Protein AF-A0A2M6ZVL5-F1 (afdb_monomer)

Foldseek 3Di:
DAFEFEDQDPALVRVVVSVDLLPDQEEAEDCPDPRSVVRPNYHYAYACVNLLVLLVCCCPPVVQPLSVQLNVLLVVLQVVLVVCVVVVHFADDPVVLVVSVVSLVVSLVVSVVVPPDDPDPPPDDPPDDDDDDDDDDDPPPDDPDDDDDDDDSVVVSSVCCVVPVCNQCVCRGGVLDDNHPVLLVVLCVVLVVLCPDDVRQPDSVSVRVVRVVSRVVSQVVVDDPDPPPPPPDDDDNDNHRYHYRND

Solvent-accessible surface area (backbone atoms only — not comparable to full-atom values): 14938 Å² total; per-residue (Å²): 110,40,49,43,40,58,31,80,50,79,54,55,69,37,45,53,73,61,60,48,62,80,74,33,68,51,64,47,72,38,82,76,57,69,64,62,78,73,47,80,61,32,46,64,29,36,25,41,63,56,52,47,53,52,24,50,46,23,27,78,74,69,65,36,63,52,29,48,56,51,42,51,50,57,52,48,53,49,53,52,48,51,54,38,45,77,70,69,45,69,54,60,57,68,73,57,52,51,52,51,52,54,54,51,51,50,47,52,55,59,45,49,68,78,58,68,80,78,82,70,78,78,79,73,86,83,82,75,90,79,89,82,92,84,89,83,89,79,90,74,75,76,74,78,80,78,72,83,79,83,77,58,70,55,56,56,49,51,54,47,55,65,74,40,42,65,28,60,51,39,36,56,62,38,58,88,42,62,58,50,51,60,70,58,59,59,61,49,44,62,57,56,50,48,62,70,41,93,79,44,71,86,43,71,66,58,38,43,52,50,24,51,54,49,17,52,53,50,24,59,74,74,56,73,81,70,88,84,77,68,95,79,65,84,89,74,94,65,74,68,44,77,43,83,41,58,103

Sequence (247 aa):
FTHYSSHLKRGREGMDDASILPNYEGVAVHDHWEPYNSYENCSHAFCNAHHLRELTRAYEQDGACWAREMKELLMEIKGEVDQAKDSGKQAMESDRVESYHQRYQNILTEALKTYPPVCRPLSACNAQAGNGTGRSEGEIRDKPKRGKKKQRKDKNLLDRLIKYEIETLRFMEDFKVPLDNSLAERDIRMVKVKQKISGCFRSEEGAKYFCRIRGFISTIKTGLPELTAKFCEREQLHMLRIFLVAT

Mean predicted aligned error: 11.24 Å

Secondary structure (DSSP, 8-state):
-EEEEEESS-SHHHHHHTTSGGG--SEEEE---GGGGG-TTSEEEE-HHHHHHHHHHHHHHH--HHHHHHHHHHHHHHHHHHHHHHTT-SS--HHHHHHHHHHHHHHHHHHHHTS--------------------------PPPPPPPPPPPHHHHHHHHHHHTHHHHHHHHH-TTS-S--HHHHHHHHHHHHHHHSTT--SSHHHHHHHHHHHHHHHHHHT--S-TTS-SS--------EEEEEE-

pLDDT: mean 78.96, std 21.18, range [25.12, 98.56]

Radius of gyration: 24.45 Å; Cα contacts (8 Å, |Δi|>4): 232; chains: 1; bounding box: 53×70×62 Å

Structure (mmCIF, N/CA/C/O backbone):
data_AF-A0A2M6ZVL5-F1
#
_entry.id   AF-A0A2M6ZVL5-F1
#
loop_
_atom_site.group_PDB
_atom_site.id
_atom_site.type_symbol
_atom_site.label_atom_id
_atom_site.label_alt_id
_atom_site.label_comp_id
_atom_site.label_asym_id
_atom_site.label_entity_id
_atom_site.label_seq_id
_atom_site.pdbx_PDB_ins_code
_atom_site.Cartn_x
_atom_site.Cartn_y
_atom_site.Cartn_z
_atom_site.occupancy
_atom_site.B_iso_or_equiv
_atom_site.auth_seq_id
_atom_site.auth_comp_id
_atom_site.auth_asym_id
_atom_site.auth_atom_id
_atom_site.pdbx_PDB_model_num
ATOM 1 N N . PHE A 1 1 ? -11.386 -15.137 -3.574 1.00 73.50 1 PHE A N 1
ATOM 2 C CA . PHE A 1 1 ? -10.995 -15.693 -4.890 1.00 73.50 1 PHE A CA 1
ATOM 3 C C . PHE A 1 1 ? -9.712 -15.016 -5.366 1.00 73.50 1 PHE A C 1
ATOM 5 O O . PHE A 1 1 ? -9.541 -13.833 -5.094 1.00 73.50 1 PHE A O 1
ATOM 12 N N . THR A 1 2 ? -8.819 -15.741 -6.045 1.00 82.00 2 THR A N 1
ATOM 13 C CA . THR A 1 2 ? -7.546 -15.216 -6.574 1.00 82.00 2 THR A CA 1
ATOM 14 C C . THR A 1 2 ? -7.541 -15.250 -8.101 1.00 82.00 2 THR A C 1
ATOM 16 O O . THR A 1 2 ? -7.719 -16.318 -8.691 1.00 82.00 2 THR A O 1
ATOM 19 N N . HIS A 1 3 ? -7.258 -14.111 -8.740 1.00 84.94 3 HIS A N 1
ATOM 20 C CA . HIS A 1 3 ? -7.189 -13.986 -10.195 1.00 84.94 3 HIS A CA 1
ATOM 21 C C . HIS A 1 3 ? -5.750 -13.750 -10.678 1.00 84.94 3 HIS A C 1
ATOM 23 O O . HIS A 1 3 ? -5.052 -12.851 -10.210 1.00 84.94 3 HIS A O 1
ATOM 29 N N . TYR A 1 4 ? -5.313 -14.534 -11.663 1.00 84.31 4 TYR A N 1
ATOM 30 C CA . TYR A 1 4 ? -4.075 -14.285 -12.402 1.00 84.31 4 TYR A CA 1
ATOM 31 C C . TYR A 1 4 ? -4.413 -14.120 -13.877 1.00 84.31 4 TYR A C 1
ATOM 33 O O . TYR A 1 4 ? -5.153 -14.933 -14.431 1.00 84.31 4 TYR A O 1
ATOM 41 N N . SER A 1 5 ? -3.795 -13.133 -14.515 1.00 84.06 5 SER A N 1
ATOM 42 C CA . SER A 1 5 ? -3.928 -12.863 -15.945 1.00 84.06 5 SER A CA 1
ATOM 43 C C . SER A 1 5 ? -2.547 -12.691 -16.568 1.00 84.06 5 SER A C 1
ATOM 45 O O . SER A 1 5 ? -1.694 -12.000 -16.006 1.00 84.06 5 SER A O 1
ATOM 47 N N . SER A 1 6 ? -2.323 -13.286 -17.737 1.00 83.75 6 SER A N 1
ATOM 48 C CA . SER A 1 6 ? -1.123 -13.050 -18.543 1.00 83.75 6 SER A CA 1
ATOM 49 C C . SER A 1 6 ? -1.428 -12.115 -19.704 1.00 83.75 6 SER A C 1
ATOM 51 O O . SER A 1 6 ? -2.437 -12.311 -20.376 1.00 83.75 6 SER A O 1
ATOM 53 N N . HIS A 1 7 ? -0.544 -11.154 -19.959 1.00 82.94 7 HIS A N 1
ATOM 54 C CA . HIS A 1 7 ? -0.680 -10.197 -21.056 1.00 82.94 7 HIS A CA 1
ATOM 55 C C . HIS A 1 7 ? 0.702 -9.823 -21.615 1.00 82.94 7 HIS A C 1
ATOM 57 O O . HIS A 1 7 ? 1.677 -9.800 -20.865 1.00 82.94 7 HIS A O 1
ATOM 63 N N . LEU A 1 8 ? 0.804 -9.501 -22.909 1.00 78.19 8 LEU A N 1
ATOM 64 C CA . LEU A 1 8 ? 2.086 -9.153 -23.550 1.00 78.19 8 LEU A CA 1
ATOM 65 C C . LEU A 1 8 ? 2.653 -7.819 -23.050 1.00 78.19 8 LEU A C 1
ATOM 67 O O . LEU A 1 8 ? 3.862 -7.605 -23.013 1.00 78.19 8 LEU A O 1
ATOM 71 N N . LYS A 1 9 ? 1.773 -6.901 -22.649 1.00 75.94 9 LYS A N 1
ATOM 72 C CA . LYS A 1 9 ? 2.153 -5.597 -22.102 1.00 75.94 9 LYS A CA 1
ATOM 73 C C . LYS A 1 9 ? 1.807 -5.499 -20.629 1.00 75.94 9 LYS A C 1
ATOM 75 O O . LYS A 1 9 ? 0.704 -5.841 -20.204 1.00 75.94 9 LYS A O 1
ATOM 80 N N . ARG A 1 10 ? 2.738 -4.945 -19.854 1.00 76.06 10 ARG A N 1
ATOM 81 C CA . ARG A 1 10 ? 2.478 -4.518 -18.479 1.00 76.06 10 ARG A CA 1
ATOM 82 C C . ARG A 1 10 ? 1.836 -3.128 -18.505 1.00 76.06 10 ARG A C 1
ATOM 84 O O . ARG A 1 10 ? 2.354 -2.252 -19.185 1.00 76.06 10 ARG A O 1
ATOM 91 N N . GLY A 1 11 ? 0.786 -2.889 -17.728 1.00 81.31 11 GLY A N 1
ATOM 92 C CA . GLY A 1 11 ? 0.209 -1.547 -17.593 1.00 81.31 11 GLY A CA 1
ATOM 93 C C . GLY A 1 11 ? -1.302 -1.575 -17.509 1.00 81.31 11 GLY A C 1
ATOM 94 O O . GLY A 1 11 ? -1.885 -2.620 -17.229 1.00 81.31 11 GLY A O 1
ATOM 95 N N . ARG A 1 12 ? -1.900 -0.415 -17.787 1.00 84.06 12 ARG A N 1
ATOM 96 C CA . ARG A 1 12 ? -3.348 -0.236 -17.878 1.00 84.06 12 ARG A CA 1
ATOM 97 C C . ARG A 1 12 ? -3.981 -1.192 -18.889 1.00 84.06 12 ARG A C 1
ATOM 99 O O . ARG A 1 12 ? -4.834 -1.952 -18.482 1.00 84.06 12 ARG A O 1
ATOM 106 N N . GLU A 1 13 ? -3.448 -1.280 -20.109 1.00 85.88 13 GLU A N 1
ATOM 107 C CA . GLU A 1 13 ? -3.942 -2.192 -21.162 1.00 85.88 13 GLU A CA 1
ATOM 108 C C . GLU A 1 13 ? -4.121 -3.635 -20.662 1.00 85.88 13 GLU A C 1
ATOM 110 O O . GLU A 1 13 ? -5.201 -4.199 -20.750 1.00 85.88 13 GLU A O 1
ATOM 115 N N . GLY A 1 14 ? -3.099 -4.207 -20.018 1.00 83.69 14 GLY A N 1
ATOM 116 C CA . GLY A 1 14 ? -3.214 -5.569 -19.495 1.00 83.69 14 GLY A CA 1
ATOM 117 C C . GLY A 1 14 ? -4.157 -5.705 -18.291 1.00 83.69 14 GLY A C 1
ATOM 118 O O . GLY A 1 14 ? -4.723 -6.772 -18.072 1.00 83.69 14 GLY A O 1
ATOM 119 N N . MET A 1 15 ? -4.306 -4.656 -17.480 1.00 85.06 15 MET A N 1
ATOM 120 C CA . MET A 1 15 ? -5.235 -4.651 -16.344 1.00 85.06 15 MET A CA 1
ATOM 121 C C . MET A 1 15 ? -6.694 -4.453 -16.789 1.00 85.06 15 MET A C 1
ATOM 123 O O . MET A 1 15 ? -7.582 -5.070 -16.200 1.00 85.06 15 MET A O 1
ATOM 127 N N . ASP A 1 16 ? -6.921 -3.654 -17.832 1.00 87.75 16 ASP A N 1
ATOM 128 C CA . ASP A 1 16 ? -8.214 -3.472 -18.492 1.00 87.75 16 ASP A CA 1
ATOM 129 C C . ASP A 1 16 ? -8.658 -4.791 -19.137 1.00 87.75 16 ASP A C 1
ATOM 131 O O . ASP A 1 16 ? -9.770 -5.250 -18.888 1.00 87.75 16 ASP A O 1
ATOM 135 N N . ASP A 1 17 ? -7.755 -5.475 -19.848 1.00 84.94 17 ASP A N 1
ATOM 136 C CA . ASP A 1 17 ? -8.018 -6.790 -20.448 1.00 84.94 17 ASP A CA 1
ATOM 137 C C . ASP A 1 17 ? -8.346 -7.864 -19.404 1.00 84.94 17 ASP A C 1
ATOM 139 O O . ASP A 1 17 ? -9.186 -8.736 -19.638 1.00 84.94 17 ASP A O 1
ATOM 143 N N . ALA A 1 18 ? -7.740 -7.791 -18.213 1.00 84.31 18 ALA A N 1
ATOM 144 C CA . ALA A 1 18 ? -8.110 -8.666 -17.101 1.00 84.31 18 ALA A CA 1
ATOM 145 C C . ALA A 1 18 ? -9.565 -8.438 -16.639 1.00 84.31 18 ALA A C 1
ATOM 147 O O . ALA A 1 18 ? -10.143 -9.316 -16.004 1.00 84.31 18 ALA A O 1
ATOM 148 N N . SER A 1 19 ? -10.171 -7.290 -16.979 1.00 86.69 19 SER A N 1
ATOM 149 C CA . SER A 1 19 ? -11.581 -6.931 -16.750 1.00 86.69 19 SER A CA 1
ATOM 150 C C . SER A 1 19 ? -12.015 -6.901 -15.284 1.00 86.69 19 SER A C 1
ATOM 152 O O . SER A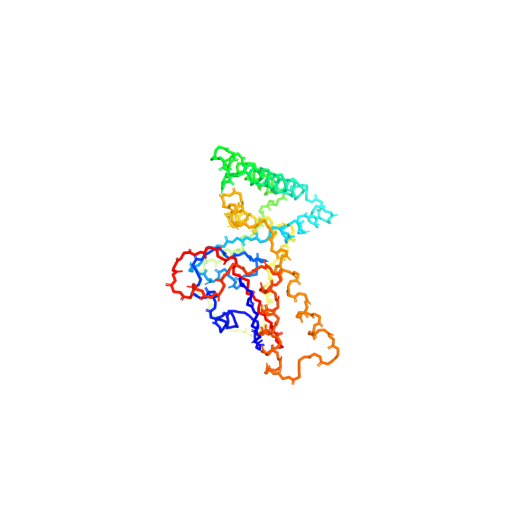 1 19 ? -13.208 -6.926 -14.976 1.00 86.69 19 SER A O 1
ATOM 154 N N . ILE A 1 20 ? -11.044 -6.831 -14.370 1.00 87.25 20 ILE A N 1
ATOM 155 C CA . ILE A 1 20 ? -11.299 -6.838 -12.935 1.00 87.25 20 ILE A CA 1
ATOM 156 C C . ILE A 1 20 ? -11.323 -5.407 -12.360 1.00 87.25 20 ILE A C 1
ATOM 158 O O . ILE A 1 20 ? -12.354 -4.991 -11.845 1.00 87.25 20 ILE A O 1
ATOM 162 N N . LEU A 1 21 ? -10.219 -4.645 -12.443 1.00 86.75 21 LEU A N 1
ATOM 163 C CA . LEU A 1 21 ? -10.155 -3.281 -11.875 1.00 86.75 21 LEU A CA 1
ATOM 164 C C . LEU A 1 21 ? -11.156 -2.288 -12.475 1.00 86.75 21 LEU A C 1
ATOM 166 O O . LEU A 1 21 ? -11.706 -1.517 -11.693 1.00 86.75 21 LEU A O 1
ATOM 170 N N . PRO A 1 22 ? -11.434 -2.290 -13.797 1.00 88.19 22 PRO A N 1
ATOM 171 C CA . PRO A 1 22 ? -12.387 -1.343 -14.378 1.00 88.19 22 PRO A CA 1
ATOM 172 C C . PRO A 1 22 ? -13.784 -1.391 -13.744 1.00 88.19 22 PRO A C 1
ATOM 174 O O . PRO A 1 22 ? -14.470 -0.374 -13.697 1.00 88.19 22 PRO A O 1
ATOM 177 N N . ASN A 1 23 ? -14.184 -2.562 -13.240 1.00 87.31 23 ASN A N 1
ATOM 178 C CA . ASN A 1 23 ? -15.520 -2.832 -12.705 1.00 87.31 23 ASN A CA 1
ATOM 179 C C . ASN A 1 23 ? -15.522 -3.056 -11.184 1.00 87.31 23 ASN A C 1
ATOM 181 O O . ASN A 1 23 ? -16.512 -3.534 -10.632 1.00 87.31 23 ASN A O 1
ATOM 185 N N . TYR A 1 24 ? -14.400 -2.810 -10.507 1.00 87.06 24 TYR A N 1
ATOM 186 C CA . TYR A 1 24 ? -14.292 -3.033 -9.072 1.00 87.06 24 TYR A CA 1
ATOM 187 C C . TYR A 1 24 ? -14.640 -1.766 -8.297 1.00 87.06 24 TYR A C 1
ATOM 189 O O . TYR A 1 24 ? -14.105 -0.706 -8.593 1.00 87.06 24 TYR A O 1
ATOM 197 N N . GLU A 1 25 ? -15.477 -1.907 -7.269 1.00 89.56 25 GLU A N 1
ATOM 198 C CA . GLU A 1 25 ? -15.966 -0.796 -6.433 1.00 89.56 25 GLU A CA 1
ATOM 199 C C . GLU A 1 25 ? -15.469 -0.877 -4.974 1.00 89.56 25 GLU A C 1
ATOM 201 O O . GLU A 1 25 ? -15.829 -0.065 -4.127 1.00 89.56 25 GLU A O 1
ATOM 206 N N . GLY A 1 26 ? -14.648 -1.883 -4.645 1.00 89.12 26 GLY A N 1
ATOM 207 C CA . GLY A 1 26 ? -14.121 -2.079 -3.291 1.00 89.12 26 GLY A CA 1
ATOM 208 C C . GLY A 1 26 ? -12.832 -1.300 -3.013 1.00 89.12 26 GLY A C 1
ATOM 209 O O . GLY A 1 26 ? -12.479 -0.354 -3.712 1.00 89.12 26 GLY A O 1
ATOM 210 N N . VAL A 1 27 ? -12.082 -1.736 -1.995 1.00 90.94 27 VAL A N 1
ATOM 211 C CA . VAL A 1 27 ? -10.741 -1.202 -1.705 1.00 90.94 27 VAL A CA 1
ATOM 212 C C . VAL A 1 27 ? -9.677 -2.060 -2.393 1.00 90.94 27 VAL A C 1
ATOM 214 O O . VAL A 1 27 ? -9.598 -3.272 -2.167 1.00 90.94 27 VAL A O 1
ATOM 217 N N . ALA A 1 28 ? -8.865 -1.449 -3.251 1.00 90.06 28 ALA A N 1
ATOM 218 C CA . ALA A 1 28 ? -7.730 -2.062 -3.924 1.00 90.06 28 ALA A CA 1
ATOM 219 C C . ALA A 1 28 ? -6.446 -1.828 -3.116 1.00 90.06 28 ALA A C 1
ATOM 221 O O . ALA A 1 28 ? -5.965 -0.702 -3.003 1.00 90.06 28 ALA A O 1
ATOM 222 N N . VAL A 1 29 ? -5.867 -2.907 -2.576 1.00 90.00 29 VAL A N 1
ATOM 223 C CA . VAL A 1 29 ? -4.591 -2.863 -1.842 1.00 90.00 29 VAL A CA 1
ATOM 224 C C . VAL A 1 29 ? -3.436 -3.167 -2.794 1.00 90.00 29 VAL A C 1
ATOM 226 O O . VAL A 1 29 ? -3.343 -4.283 -3.313 1.00 90.00 29 VAL A O 1
ATOM 229 N N . HIS A 1 30 ? -2.524 -2.219 -3.017 1.00 87.81 30 HIS A N 1
ATOM 230 C CA . HIS A 1 30 ? -1.435 -2.397 -3.988 1.00 87.81 30 HIS A CA 1
ATOM 231 C C . HIS A 1 30 ? -0.101 -1.759 -3.571 1.00 87.81 30 HIS A C 1
ATOM 233 O O . HIS A 1 30 ? 0.006 -1.032 -2.589 1.00 87.81 30 HIS A O 1
ATOM 239 N N . ASP A 1 31 ? 0.960 -2.074 -4.314 1.00 83.44 31 ASP A N 1
ATOM 240 C CA . ASP A 1 31 ? 2.357 -1.673 -4.081 1.00 83.44 31 ASP A CA 1
ATOM 241 C C . ASP A 1 31 ? 2.682 -0.244 -4.554 1.00 83.44 31 ASP A C 1
ATOM 243 O O . ASP A 1 31 ? 3.833 0.064 -4.864 1.00 83.44 31 ASP A O 1
ATOM 247 N N . HIS A 1 32 ? 1.670 0.627 -4.632 1.00 83.38 32 HIS A N 1
ATOM 248 C CA . HIS A 1 32 ? 1.800 2.007 -5.109 1.00 83.38 32 HIS A CA 1
ATOM 249 C C . HIS A 1 32 ? 2.425 2.118 -6.520 1.00 83.38 32 HIS A C 1
ATOM 251 O O . HIS A 1 32 ? 3.121 3.076 -6.861 1.00 83.38 32 HIS A O 1
ATOM 257 N N . TRP A 1 33 ? 2.185 1.128 -7.383 1.00 85.38 33 TRP A N 1
ATOM 258 C CA . TRP A 1 33 ? 2.524 1.253 -8.794 1.00 85.38 33 TRP A CA 1
ATOM 259 C C . TRP A 1 33 ? 1.525 2.178 -9.511 1.00 85.38 33 TRP A C 1
ATOM 261 O O . TRP A 1 33 ? 0.339 1.874 -9.590 1.00 85.38 33 TRP A O 1
ATOM 271 N N . GLU A 1 34 ? 2.025 3.294 -10.051 1.00 85.69 34 GLU A N 1
ATOM 272 C CA . GLU A 1 34 ? 1.224 4.418 -10.573 1.00 85.69 34 GLU A CA 1
ATOM 273 C C . GLU A 1 34 ? 0.036 4.047 -11.485 1.00 85.69 34 GLU A C 1
ATOM 275 O O . GLU A 1 34 ? -1.015 4.663 -11.339 1.00 85.69 34 GLU A O 1
ATOM 280 N N . PRO A 1 35 ? 0.109 3.044 -12.385 1.00 86.25 35 PRO A N 1
ATOM 281 C CA . PRO A 1 35 ? -1.036 2.674 -13.218 1.00 86.25 35 PRO A CA 1
ATOM 282 C C . PRO A 1 35 ? -2.297 2.267 -12.444 1.00 86.25 35 PRO A C 1
ATOM 284 O O . PRO A 1 35 ? -3.393 2.425 -12.979 1.00 86.25 35 PRO A O 1
ATOM 287 N N . TYR A 1 36 ? -2.174 1.770 -11.207 1.00 86.62 36 TYR A N 1
ATOM 288 C CA . TYR A 1 36 ? -3.341 1.485 -10.366 1.00 86.62 36 TYR A CA 1
ATOM 289 C C . TYR A 1 36 ? -4.116 2.756 -10.005 1.00 86.62 36 TYR A C 1
ATOM 291 O O . TYR A 1 36 ? -5.335 2.712 -9.937 1.00 86.62 36 TYR A O 1
ATOM 299 N N . ASN A 1 37 ? -3.441 3.898 -9.870 1.00 88.44 37 ASN A N 1
ATOM 300 C CA . ASN A 1 37 ? -4.063 5.165 -9.475 1.00 88.44 37 ASN A CA 1
ATOM 301 C C . ASN A 1 37 ? -4.968 5.757 -10.575 1.00 88.44 37 ASN A C 1
ATOM 303 O O . ASN A 1 37 ? -5.568 6.804 -10.374 1.00 88.44 37 ASN A O 1
ATOM 307 N N . SER A 1 38 ? -5.041 5.122 -11.754 1.00 90.56 38 SER A N 1
ATOM 308 C CA . SER A 1 38 ? -5.931 5.535 -12.847 1.00 90.56 38 SER A CA 1
ATOM 309 C C . SER A 1 38 ? -7.342 4.936 -12.775 1.00 90.56 38 SER A C 1
ATOM 311 O O . SER A 1 38 ? -8.170 5.260 -13.626 1.00 90.56 38 SER A O 1
ATOM 313 N N . TYR A 1 39 ? -7.618 4.062 -11.799 1.00 90.31 39 TYR A N 1
ATOM 314 C CA . TYR A 1 39 ? -8.925 3.425 -11.612 1.00 90.31 39 TYR A CA 1
ATOM 315 C C . TYR A 1 39 ? -9.733 4.135 -10.529 1.00 90.31 39 TYR A C 1
ATOM 317 O O . TYR A 1 39 ? -9.650 3.791 -9.362 1.00 90.31 39 TYR A O 1
ATOM 325 N N . GLU A 1 40 ? -10.557 5.096 -10.931 1.00 91.19 40 GLU A N 1
ATOM 326 C CA . GLU A 1 40 ? -11.315 5.945 -9.997 1.00 91.19 40 GLU A CA 1
ATOM 327 C C . GLU A 1 40 ? -12.579 5.274 -9.432 1.00 91.19 40 GLU A C 1
ATOM 329 O O . GLU A 1 40 ? -13.165 5.763 -8.471 1.00 91.19 40 GLU A O 1
ATOM 334 N N . ASN A 1 41 ? -12.994 4.138 -10.004 1.00 89.88 41 ASN A N 1
ATOM 335 C CA . ASN A 1 41 ? -14.18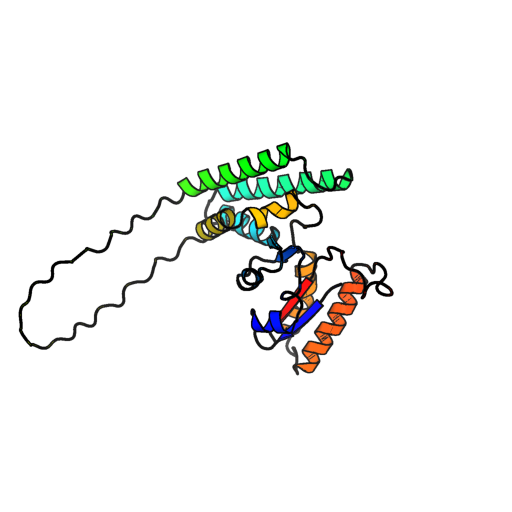4 3.405 -9.560 1.00 89.88 41 ASN A CA 1
ATOM 336 C C . ASN A 1 41 ? -13.971 2.668 -8.227 1.00 89.88 41 ASN A C 1
A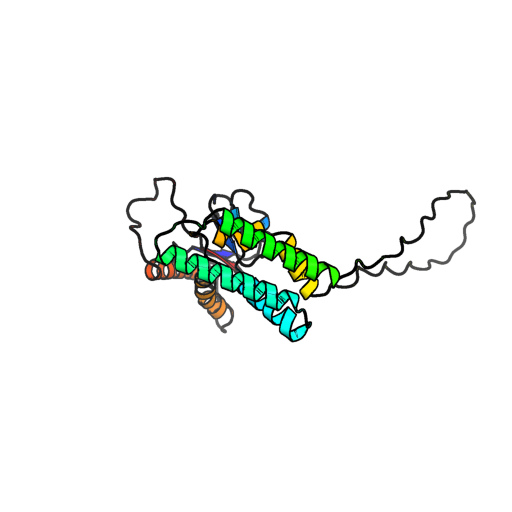TOM 338 O O . ASN A 1 41 ? -14.948 2.275 -7.595 1.00 89.88 41 ASN A O 1
ATOM 342 N N . CYS A 1 42 ? -12.720 2.477 -7.793 1.00 90.00 42 CYS A N 1
ATOM 343 C CA . CYS A 1 42 ? -12.391 1.827 -6.530 1.00 90.00 42 CYS A CA 1
ATOM 344 C C . CYS A 1 42 ? -11.686 2.783 -5.567 1.00 90.00 42 CYS A C 1
ATOM 346 O O . CYS A 1 42 ? -11.075 3.776 -5.950 1.00 90.00 42 CYS A O 1
ATOM 348 N N . SER A 1 43 ? -11.755 2.461 -4.277 1.00 92.44 43 SER A N 1
ATOM 349 C CA . SER A 1 43 ? -10.907 3.109 -3.278 1.00 92.44 43 SER A CA 1
ATOM 350 C C . SER A 1 43 ? -9.529 2.457 -3.250 1.00 92.44 43 SER A C 1
ATOM 352 O O . SER A 1 43 ? -9.395 1.258 -3.491 1.00 92.44 43 SER A O 1
ATOM 354 N N . HIS A 1 44 ? -8.504 3.213 -2.867 1.00 91.88 44 HIS A N 1
ATOM 355 C CA . HIS A 1 44 ? -7.129 2.718 -2.813 1.00 91.88 44 HIS A CA 1
ATOM 356 C C . HIS A 1 44 ? -6.619 2.571 -1.380 1.00 91.88 44 HIS A C 1
ATOM 358 O O . HIS A 1 44 ? -6.952 3.352 -0.485 1.00 91.88 44 HIS A O 1
ATOM 364 N N . ALA A 1 45 ? -5.785 1.556 -1.180 1.00 93.06 45 ALA A N 1
ATOM 365 C CA . ALA A 1 45 ? -4.963 1.373 0.005 1.00 93.06 45 ALA A CA 1
ATOM 366 C C . ALA A 1 45 ? -3.554 0.961 -0.420 1.00 93.06 45 ALA A C 1
ATOM 368 O O . ALA A 1 45 ? -3.370 0.127 -1.315 1.00 93.06 45 ALA A O 1
ATOM 369 N N . PHE A 1 46 ? -2.540 1.514 0.232 1.00 92.25 46 PHE A N 1
ATOM 370 C CA . PHE A 1 46 ? -1.158 1.194 -0.096 1.00 92.25 46 PHE A CA 1
ATOM 371 C C . PHE A 1 46 ? -0.584 0.142 0.839 1.00 92.25 46 PHE A C 1
ATOM 373 O O . PHE A 1 46 ? -0.767 0.151 2.052 1.00 92.25 46 PHE A O 1
ATOM 380 N N . CYS A 1 47 ? 0.144 -0.798 0.242 1.00 91.00 47 CYS A N 1
ATOM 381 C CA . CYS A 1 47 ? 0.817 -1.861 0.963 1.00 91.00 47 CYS A CA 1
ATOM 382 C C . CYS A 1 47 ? 1.974 -1.278 1.783 1.00 91.00 47 CYS A C 1
ATOM 384 O O . CYS A 1 47 ? 3.071 -1.038 1.263 1.00 91.00 47 CYS A O 1
ATOM 386 N N . ASN A 1 48 ? 1.760 -1.135 3.089 1.00 93.94 48 ASN A N 1
ATOM 387 C CA . ASN A 1 48 ? 2.749 -0.565 3.992 1.00 93.94 48 ASN A CA 1
ATOM 388 C C . ASN A 1 48 ? 4.011 -1.424 4.115 1.00 93.94 48 ASN A C 1
ATOM 390 O O . ASN A 1 48 ? 5.060 -0.885 4.434 1.00 93.94 48 ASN A O 1
ATOM 394 N N . ALA A 1 49 ? 4.002 -2.717 3.764 1.00 92.31 49 ALA A N 1
ATOM 395 C CA . ALA A 1 49 ? 5.246 -3.494 3.689 1.00 92.31 49 ALA A CA 1
ATOM 396 C C . ALA A 1 49 ? 6.277 -2.877 2.718 1.00 92.31 49 ALA A C 1
ATOM 398 O O . ALA A 1 49 ? 7.482 -2.982 2.952 1.00 92.31 49 ALA A O 1
ATOM 399 N N . HIS A 1 50 ? 5.828 -2.195 1.656 1.00 91.19 50 HIS A N 1
ATOM 400 C CA . HIS A 1 50 ? 6.715 -1.428 0.778 1.00 91.19 50 HIS A CA 1
ATOM 401 C C . HIS A 1 50 ? 7.228 -0.171 1.477 1.00 91.19 50 HIS A C 1
ATOM 403 O O . HIS A 1 50 ? 8.441 0.038 1.518 1.00 91.19 50 HIS A O 1
ATOM 409 N N . HIS A 1 51 ? 6.337 0.606 2.100 1.00 94.62 51 HIS A N 1
ATOM 410 C CA . HIS A 1 51 ? 6.718 1.786 2.874 1.00 94.62 51 HIS A CA 1
ATOM 411 C C . HIS A 1 51 ? 7.719 1.447 3.980 1.00 94.62 51 HIS A C 1
ATOM 413 O O . HIS A 1 51 ? 8.765 2.077 4.051 1.00 94.62 51 HIS A O 1
ATOM 419 N N . LEU A 1 52 ? 7.493 0.393 4.763 1.00 96.31 52 LEU A N 1
ATOM 420 C CA . LEU A 1 52 ? 8.388 -0.049 5.836 1.00 96.31 52 LEU A CA 1
ATOM 421 C C . LEU A 1 52 ? 9.794 -0.402 5.322 1.00 96.31 52 LEU A C 1
ATOM 423 O O . LEU A 1 52 ? 10.789 -0.073 5.976 1.00 96.31 52 LEU A O 1
ATOM 427 N N . ARG A 1 53 ? 9.910 -1.029 4.140 1.00 95.50 53 ARG A N 1
ATOM 428 C CA . ARG A 1 53 ? 11.211 -1.293 3.495 1.00 95.50 53 ARG A CA 1
ATOM 429 C C . ARG A 1 53 ? 11.905 0.003 3.080 1.00 95.50 53 ARG A C 1
ATOM 431 O O . ARG A 1 53 ? 13.098 0.170 3.330 1.00 95.50 53 ARG A O 1
ATOM 438 N N . GLU A 1 54 ? 11.170 0.922 2.465 1.00 95.88 54 GLU A N 1
ATOM 439 C CA . GLU A 1 54 ? 11.717 2.206 2.023 1.00 95.88 54 GLU A CA 1
ATOM 440 C C . GLU A 1 54 ? 12.110 3.112 3.198 1.00 95.88 54 GLU A C 1
ATOM 442 O O . GLU A 1 54 ? 13.177 3.722 3.155 1.00 95.88 54 GLU A O 1
ATOM 447 N N . LEU A 1 55 ? 11.305 3.137 4.264 1.00 97.69 55 LEU A N 1
ATOM 448 C CA . LEU A 1 55 ? 11.567 3.851 5.515 1.00 97.69 55 LEU A CA 1
ATOM 449 C C . LEU A 1 55 ? 12.819 3.309 6.208 1.00 97.69 55 LEU A C 1
ATOM 451 O O . LEU A 1 55 ? 13.689 4.081 6.600 1.00 97.69 55 LEU A O 1
ATOM 455 N N . THR A 1 56 ? 12.960 1.981 6.280 1.00 97.94 56 THR A N 1
ATOM 456 C CA . THR A 1 56 ? 14.169 1.336 6.821 1.00 97.94 56 THR A CA 1
ATOM 457 C C . THR A 1 56 ? 15.407 1.779 6.045 1.00 97.94 56 THR A C 1
ATOM 459 O O . THR A 1 56 ? 16.379 2.242 6.631 1.00 97.94 56 THR A O 1
ATOM 462 N N . ARG A 1 57 ? 15.344 1.743 4.711 1.00 97.44 57 ARG A N 1
ATOM 463 C CA . ARG A 1 57 ? 16.446 2.186 3.856 1.00 97.44 57 ARG A CA 1
ATOM 464 C C . ARG A 1 57 ? 16.738 3.686 3.997 1.00 97.44 57 ARG A C 1
ATOM 466 O O . ARG A 1 57 ? 17.901 4.073 3.938 1.00 97.44 57 ARG A O 1
ATOM 473 N N . ALA A 1 58 ? 15.718 4.533 4.135 1.00 96.62 58 ALA A N 1
ATOM 474 C CA . ALA A 1 58 ? 15.894 5.972 4.341 1.00 96.62 58 ALA A CA 1
ATOM 475 C C . ALA A 1 58 ? 16.597 6.265 5.676 1.00 96.62 58 ALA A C 1
ATOM 477 O O . ALA A 1 58 ? 17.516 7.079 5.717 1.00 96.62 58 ALA A O 1
ATOM 478 N N . TYR A 1 59 ? 16.238 5.545 6.737 1.00 97.31 59 TYR A N 1
ATOM 479 C CA . TYR A 1 59 ? 16.928 5.644 8.018 1.00 97.31 59 TYR A CA 1
ATOM 480 C C . TYR A 1 59 ? 18.378 5.142 7.931 1.00 97.31 59 TYR A C 1
ATOM 482 O O . TYR A 1 59 ? 19.307 5.888 8.226 1.00 97.31 59 TYR A O 1
ATOM 490 N N . GLU A 1 60 ? 18.582 3.909 7.465 1.00 97.00 60 GLU A N 1
ATOM 491 C CA . GLU A 1 60 ? 19.892 3.247 7.482 1.00 97.00 60 GLU A CA 1
ATOM 492 C C . GLU A 1 60 ? 20.898 3.847 6.492 1.00 97.00 60 GLU A C 1
ATOM 494 O O . GLU A 1 60 ? 22.092 3.871 6.773 1.00 97.00 60 GLU A O 1
ATOM 499 N N . GLN A 1 61 ? 20.442 4.309 5.321 1.00 95.31 61 GLN A N 1
ATOM 500 C CA . GLN A 1 61 ? 21.340 4.777 4.256 1.00 95.31 61 GLN A CA 1
ATOM 501 C C . GLN A 1 61 ? 21.395 6.296 4.118 1.00 95.31 61 GLN A C 1
ATOM 503 O O . GLN A 1 61 ? 22.445 6.817 3.753 1.00 95.31 61 GLN A O 1
ATOM 508 N N . ASP A 1 62 ? 20.285 7.002 4.357 1.00 92.62 62 ASP A N 1
ATOM 509 C CA . ASP A 1 62 ? 20.241 8.465 4.210 1.00 92.62 62 ASP A CA 1
ATOM 510 C C . ASP A 1 62 ? 20.338 9.198 5.559 1.00 92.62 62 ASP A C 1
ATOM 512 O O . ASP A 1 62 ? 20.412 10.428 5.567 1.00 92.62 62 ASP A O 1
ATOM 516 N N . GLY A 1 63 ? 20.327 8.473 6.688 1.00 92.88 63 GLY A N 1
ATOM 517 C CA . GLY A 1 63 ? 20.343 9.059 8.031 1.00 92.88 63 GLY A CA 1
ATOM 518 C C . GLY A 1 63 ? 19.066 9.832 8.376 1.00 92.88 63 GLY A C 1
ATOM 519 O O . GLY A 1 63 ? 19.082 10.706 9.238 1.00 92.88 63 GLY A O 1
ATOM 520 N N . ALA A 1 64 ? 17.960 9.558 7.680 1.00 94.38 64 ALA A N 1
ATOM 521 C CA . ALA A 1 64 ? 16.697 10.259 7.870 1.00 94.38 64 ALA A CA 1
ATOM 522 C C . ALA A 1 64 ? 15.993 9.782 9.155 1.00 94.38 64 ALA A C 1
ATOM 524 O O . ALA A 1 64 ? 15.250 8.801 9.125 1.00 94.38 64 ALA A O 1
ATOM 525 N N . CYS A 1 65 ? 16.210 10.467 10.284 1.00 95.56 65 CYS A N 1
ATOM 526 C CA . CYS A 1 65 ? 15.616 10.099 11.582 1.00 95.56 65 CYS A CA 1
ATOM 527 C C . CYS A 1 65 ? 14.083 10.003 11.537 1.00 95.56 65 CYS A C 1
ATOM 529 O O . CYS A 1 65 ? 13.523 9.025 12.030 1.00 95.56 65 CYS A O 1
ATOM 531 N N . TRP A 1 66 ? 13.427 10.929 10.829 1.00 97.38 66 TRP A N 1
ATOM 532 C CA . TRP A 1 66 ? 11.972 10.927 10.644 1.00 97.38 66 TRP A CA 1
ATOM 533 C C . TRP A 1 66 ? 11.444 9.614 10.044 1.00 97.38 66 TRP A C 1
ATOM 535 O O . TRP A 1 66 ? 10.312 9.218 10.305 1.00 97.38 66 TRP A O 1
ATOM 545 N N . ALA A 1 67 ? 12.253 8.908 9.244 1.00 97.75 67 ALA A N 1
ATOM 546 C CA . ALA A 1 67 ? 11.837 7.657 8.622 1.00 97.75 67 ALA A CA 1
ATOM 547 C C . ALA A 1 67 ? 11.724 6.522 9.647 1.00 97.75 67 ALA A C 1
ATOM 549 O O . ALA A 1 67 ? 10.864 5.650 9.515 1.00 97.75 67 ALA A O 1
ATOM 550 N N . ARG A 1 68 ? 12.566 6.541 10.686 1.00 97.75 68 ARG A N 1
ATOM 551 C CA . ARG A 1 68 ? 12.456 5.615 11.814 1.00 97.75 68 ARG A CA 1
ATOM 552 C C . ARG A 1 68 ? 11.202 5.912 12.632 1.00 97.75 68 ARG A C 1
ATOM 554 O O . ARG A 1 68 ? 10.439 4.986 12.877 1.00 97.75 68 ARG A O 1
ATOM 561 N N . GLU A 1 69 ? 10.965 7.176 12.973 1.00 98.06 69 GLU A N 1
ATOM 562 C CA . GLU A 1 69 ? 9.771 7.601 13.720 1.00 98.06 69 GLU A CA 1
ATOM 563 C C . GLU A 1 69 ? 8.483 7.218 12.978 1.00 98.06 69 GLU A C 1
ATOM 565 O O . GLU A 1 69 ? 7.579 6.616 13.552 1.00 98.06 69 GLU A O 1
ATOM 570 N N . MET A 1 70 ? 8.431 7.471 11.666 1.00 98.56 70 MET A N 1
ATOM 571 C CA . MET A 1 70 ? 7.297 7.088 10.824 1.00 98.56 70 MET A CA 1
ATOM 572 C C . MET A 1 70 ? 7.098 5.566 10.772 1.00 98.56 70 MET A C 1
ATOM 574 O O . MET A 1 70 ? 5.973 5.073 10.832 1.00 98.56 70 MET A O 1
ATOM 578 N N . LYS A 1 71 ? 8.187 4.792 10.677 1.00 98.31 71 LYS A N 1
ATOM 579 C CA . LYS A 1 71 ? 8.129 3.323 10.698 1.00 98.31 71 LYS A CA 1
ATOM 580 C C . LYS A 1 71 ? 7.576 2.807 12.027 1.00 98.31 71 LYS A C 1
ATOM 582 O O . LYS A 1 71 ? 6.742 1.906 12.018 1.00 98.31 71 LYS A O 1
ATOM 587 N N . GLU A 1 72 ? 8.059 3.345 13.142 1.00 98.38 72 GLU A N 1
ATOM 588 C CA . GLU A 1 72 ? 7.600 2.985 14.486 1.00 98.38 72 GLU A CA 1
ATOM 589 C C . GLU A 1 72 ? 6.112 3.321 14.656 1.00 98.38 72 GLU A C 1
ATOM 591 O O . GLU A 1 72 ? 5.355 2.458 15.095 1.00 98.38 72 GLU A O 1
ATOM 596 N N . LEU A 1 73 ? 5.669 4.495 14.188 1.00 98.44 73 LEU A N 1
ATOM 597 C CA . LEU A 1 73 ? 4.260 4.895 14.197 1.00 98.44 73 LEU A CA 1
ATOM 598 C C . LEU A 1 73 ? 3.366 3.914 13.422 1.00 98.44 73 LEU A C 1
ATOM 600 O O . LEU A 1 73 ? 2.370 3.439 13.958 1.00 98.44 73 LEU A O 1
ATOM 604 N N . LEU A 1 74 ? 3.723 3.564 12.180 1.00 98.06 74 LEU A N 1
ATOM 605 C CA . LEU A 1 74 ? 2.930 2.624 11.372 1.00 98.06 74 LEU A CA 1
ATOM 606 C C . LEU A 1 74 ? 2.834 1.233 12.020 1.00 98.06 74 LEU A C 1
ATOM 608 O O . LEU A 1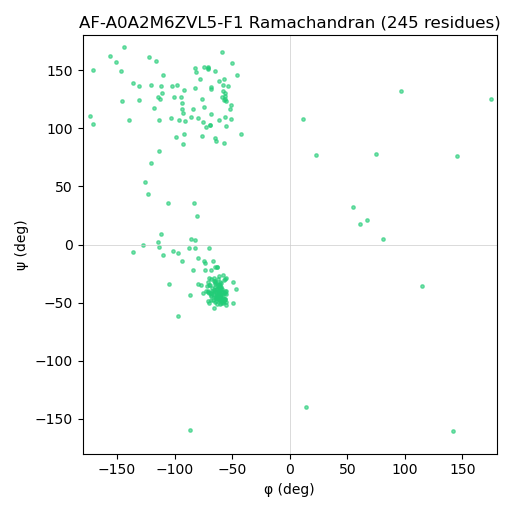 74 ? 1.793 0.581 11.942 1.00 98.06 74 LEU A O 1
ATOM 612 N N . MET A 1 75 ? 3.910 0.775 12.665 1.00 98.25 75 MET A N 1
ATOM 613 C CA . MET A 1 75 ? 3.928 -0.501 13.387 1.00 98.25 75 MET A CA 1
ATOM 614 C C . MET A 1 75 ? 3.107 -0.452 14.680 1.00 98.25 75 MET A C 1
ATOM 616 O O . MET A 1 75 ? 2.462 -1.442 15.018 1.00 98.25 75 MET A O 1
ATOM 620 N N . GLU A 1 76 ? 3.100 0.682 15.381 1.00 97.88 76 GLU A N 1
ATOM 621 C CA . GLU A 1 76 ? 2.255 0.901 16.556 1.00 97.88 76 GLU A CA 1
ATOM 622 C C . GLU A 1 76 ? 0.772 0.856 16.175 1.00 97.88 76 GLU A C 1
ATOM 624 O O . GLU A 1 76 ? 0.021 0.066 16.744 1.00 97.88 76 GLU A O 1
ATOM 629 N N . ILE A 1 77 ? 0.372 1.615 15.146 1.00 97.38 77 ILE A N 1
ATOM 630 C CA . ILE A 1 77 ? -1.006 1.617 14.629 1.00 97.38 77 ILE A CA 1
ATOM 631 C C . ILE A 1 77 ? -1.429 0.194 14.255 1.00 97.38 77 ILE A C 1
ATOM 633 O O . ILE A 1 77 ? -2.528 -0.242 14.592 1.00 97.38 77 ILE A O 1
ATOM 637 N N . LYS A 1 78 ? -0.544 -0.571 13.603 1.00 96.50 78 LYS A N 1
ATOM 638 C CA . LYS A 1 78 ? -0.806 -1.980 13.292 1.00 96.50 78 LYS A CA 1
ATOM 639 C C . LYS A 1 78 ? -1.116 -2.799 14.544 1.00 96.50 78 LYS A C 1
ATOM 641 O O . LYS A 1 78 ? -2.077 -3.560 14.540 1.00 96.50 78 LYS A O 1
ATOM 646 N N . GLY A 1 79 ? -0.294 -2.662 15.583 1.00 96.56 79 GLY A N 1
ATOM 647 C CA . GLY A 1 79 ? -0.462 -3.397 16.833 1.00 96.56 79 GLY A CA 1
ATOM 648 C C . GLY A 1 79 ? -1.785 -3.076 17.525 1.00 96.56 79 GLY A C 1
ATOM 649 O O . GLY A 1 79 ? -2.421 -3.974 18.068 1.00 96.56 79 GLY A O 1
ATOM 650 N N . GLU A 1 80 ? -2.227 -1.822 17.472 1.00 96.00 80 GLU A N 1
ATOM 651 C CA . GLU A 1 80 ? -3.528 -1.400 18.002 1.00 96.00 80 GLU A CA 1
ATOM 652 C C . GLU A 1 80 ? -4.691 -1.966 17.186 1.00 96.00 80 GLU A C 1
ATOM 654 O O . GLU A 1 80 ? -5.657 -2.473 17.754 1.00 96.00 80 GLU A O 1
ATOM 659 N N . VAL A 1 81 ? -4.593 -1.928 15.854 1.00 95.50 81 VAL A N 1
ATOM 660 C CA . VAL A 1 81 ? -5.594 -2.524 14.959 1.00 95.50 81 VAL A CA 1
ATOM 661 C C . VAL A 1 81 ? -5.709 -4.029 15.204 1.00 95.50 81 VAL A C 1
ATOM 663 O O . VAL A 1 81 ? -6.820 -4.545 15.291 1.00 95.50 81 VAL A O 1
ATOM 666 N N . ASP A 1 82 ? -4.586 -4.737 15.341 1.00 94.81 82 ASP A N 1
ATOM 667 C CA . ASP A 1 82 ? -4.579 -6.174 15.630 1.00 94.81 82 ASP A CA 1
ATOM 668 C C . ASP A 1 82 ? -5.252 -6.468 16.988 1.00 94.81 82 ASP A C 1
ATOM 670 O O . ASP A 1 82 ? -6.162 -7.289 17.056 1.00 94.81 82 ASP A O 1
ATOM 674 N N . GLN A 1 83 ? -4.897 -5.734 18.050 1.00 94.88 83 GLN A N 1
ATOM 675 C CA . GLN A 1 83 ? -5.520 -5.885 19.376 1.00 94.88 83 GLN A CA 1
ATOM 676 C C . GLN A 1 83 ? -7.025 -5.582 19.364 1.00 94.88 83 GLN A C 1
ATOM 678 O O . GLN A 1 83 ? -7.825 -6.271 20.006 1.00 94.88 83 GLN A O 1
ATOM 683 N N . ALA A 1 84 ? -7.432 -4.547 18.629 1.00 94.25 84 ALA A N 1
ATOM 684 C CA . ALA A 1 84 ? -8.832 -4.182 18.483 1.00 94.25 84 ALA A CA 1
ATOM 685 C C . ALA A 1 84 ? -9.616 -5.265 17.720 1.00 94.25 84 ALA A C 1
ATOM 687 O O . ALA A 1 84 ? -10.733 -5.595 18.126 1.00 94.25 84 ALA A O 1
ATOM 688 N N . LYS A 1 85 ? -9.022 -5.867 16.678 1.00 92.75 85 LYS A N 1
ATOM 689 C CA . LYS A 1 85 ? -9.590 -7.023 15.960 1.00 92.75 85 LYS A CA 1
ATOM 690 C C . LYS A 1 85 ? -9.747 -8.237 16.869 1.00 92.75 85 LYS A C 1
ATOM 692 O O . LYS A 1 85 ? -10.817 -8.842 16.868 1.00 92.75 85 LYS A O 1
ATOM 697 N N . ASP A 1 86 ? -8.733 -8.551 17.672 1.00 93.25 86 ASP A N 1
ATOM 698 C CA . ASP A 1 86 ? -8.777 -9.661 18.635 1.00 93.25 86 ASP A CA 1
ATOM 699 C C . ASP A 1 86 ? -9.863 -9.445 19.703 1.00 93.25 86 ASP A C 1
ATOM 701 O O . ASP A 1 86 ? -10.483 -10.393 20.180 1.00 93.25 86 ASP A O 1
ATOM 705 N N . SER A 1 87 ? -10.160 -8.182 20.017 1.00 93.06 87 SER A N 1
ATOM 706 C CA . SER A 1 87 ? -11.255 -7.775 20.906 1.00 93.06 87 SER A CA 1
ATOM 707 C C . SER A 1 87 ? -12.628 -7.710 20.211 1.00 93.06 87 SER A C 1
ATOM 709 O O . SER A 1 87 ? -13.606 -7.278 20.820 1.00 93.06 87 SER A O 1
ATOM 711 N N . GLY A 1 88 ? -12.724 -8.099 18.935 1.00 92.06 88 GLY A N 1
ATOM 712 C CA . GLY A 1 88 ? -13.966 -8.130 18.156 1.00 92.06 88 GLY A CA 1
ATOM 713 C C . GLY A 1 88 ? -14.412 -6.786 17.567 1.00 92.06 88 GLY A C 1
ATOM 714 O O . GLY A 1 88 ? -15.483 -6.717 16.955 1.00 92.06 88 GLY A O 1
ATOM 715 N N . LYS A 1 89 ? -13.616 -5.718 17.708 1.00 89.31 89 LYS A N 1
ATOM 716 C CA . LYS A 1 89 ? -13.928 -4.415 17.107 1.00 89.31 89 LYS A CA 1
ATOM 717 C C . LYS A 1 89 ? -13.770 -4.468 15.587 1.00 89.31 89 LYS A C 1
ATOM 719 O O . LYS A 1 89 ? -12.985 -5.245 15.050 1.00 89.31 89 LYS A O 1
ATOM 724 N N . GLN A 1 90 ? -14.520 -3.612 14.900 1.00 84.81 90 GLN A N 1
ATOM 725 C CA . GLN A 1 90 ? -14.511 -3.502 13.434 1.00 84.81 90 GLN A CA 1
ATOM 726 C C . GLN A 1 90 ? -13.877 -2.200 12.930 1.00 84.81 90 GLN A C 1
ATOM 728 O O . GLN A 1 90 ? -13.655 -2.057 11.732 1.00 84.81 90 GLN A O 1
ATOM 733 N N . ALA A 1 91 ? -13.596 -1.263 13.833 1.00 87.06 91 ALA A N 1
ATOM 734 C CA . ALA A 1 91 ? -12.947 0.006 13.549 1.00 87.06 91 ALA A CA 1
ATOM 735 C C . ALA A 1 91 ? -12.276 0.538 14.822 1.00 87.06 91 ALA A C 1
ATOM 737 O O . ALA A 1 91 ? -12.591 0.104 15.938 1.00 87.06 91 ALA A O 1
ATOM 738 N N . MET A 1 92 ? -11.349 1.476 14.645 1.00 90.25 92 MET A N 1
ATOM 739 C CA . MET A 1 92 ? -10.739 2.221 15.740 1.00 90.25 92 MET A CA 1
ATOM 740 C C . MET A 1 92 ? -11.653 3.378 16.183 1.00 90.25 92 MET A C 1
ATOM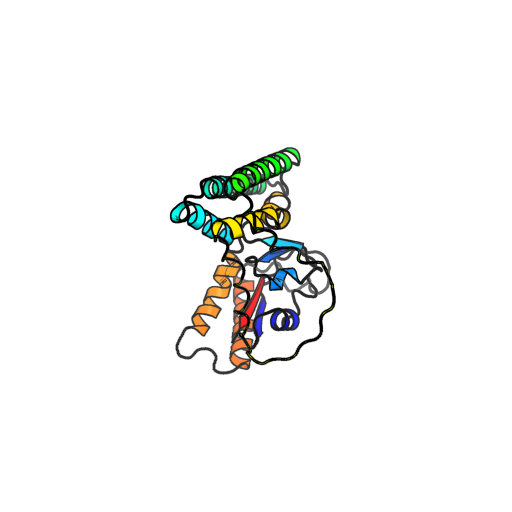 742 O O . MET A 1 92 ? -12.389 3.938 15.375 1.00 90.25 92 MET A O 1
ATOM 746 N N . GLU A 1 93 ? -11.609 3.734 17.471 1.00 91.00 93 GLU A N 1
ATOM 747 C CA . GLU A 1 93 ? -12.350 4.886 18.006 1.00 91.00 93 GLU A CA 1
ATOM 748 C C . GLU A 1 93 ? -11.888 6.189 17.338 1.00 91.00 93 GLU A C 1
ATOM 750 O O . GLU A 1 93 ? -10.685 6.394 17.154 1.00 91.00 93 GLU A O 1
ATOM 755 N N . SER A 1 94 ? -12.821 7.095 17.039 1.00 92.31 94 SER A N 1
ATOM 756 C CA . SER A 1 94 ? -12.534 8.337 16.305 1.00 92.31 94 SER A CA 1
ATOM 757 C C . SER A 1 94 ? -11.452 9.200 16.964 1.00 92.31 94 SER A C 1
ATOM 759 O O . SER A 1 94 ? -10.558 9.683 16.276 1.00 92.31 94 SER A O 1
ATOM 761 N N . ASP A 1 95 ? -11.451 9.316 18.294 1.00 94.25 95 ASP A N 1
ATOM 762 C CA . ASP A 1 95 ? -10.432 10.086 19.026 1.00 94.25 95 ASP A CA 1
ATOM 763 C C . ASP A 1 95 ? -9.021 9.492 18.870 1.00 94.25 95 ASP A C 1
ATOM 765 O O . ASP A 1 95 ? -8.016 10.207 18.844 1.00 94.25 95 ASP A O 1
ATOM 769 N N . ARG A 1 96 ? -8.927 8.160 18.759 1.00 94.56 96 ARG A N 1
ATOM 770 C CA . ARG A 1 96 ? -7.651 7.458 18.556 1.00 94.56 96 ARG A CA 1
ATOM 771 C C . ARG A 1 96 ? -7.170 7.621 17.119 1.00 94.56 96 ARG A C 1
ATOM 773 O O . ARG A 1 96 ? -5.986 7.885 16.923 1.00 94.56 96 ARG A O 1
ATOM 780 N N . VAL A 1 97 ? -8.080 7.527 16.148 1.00 95.25 97 VAL A N 1
ATOM 781 C CA . VAL A 1 97 ? -7.805 7.810 14.729 1.00 95.25 97 VAL A CA 1
ATOM 782 C C . VAL A 1 97 ? -7.228 9.218 14.574 1.00 95.25 97 VAL A C 1
ATOM 784 O O . VAL A 1 97 ? -6.132 9.371 14.037 1.00 95.25 97 VAL A O 1
ATOM 787 N N . GLU A 1 98 ? -7.894 10.227 15.138 1.00 96.56 98 GLU A N 1
ATOM 788 C CA . GLU A 1 98 ? -7.4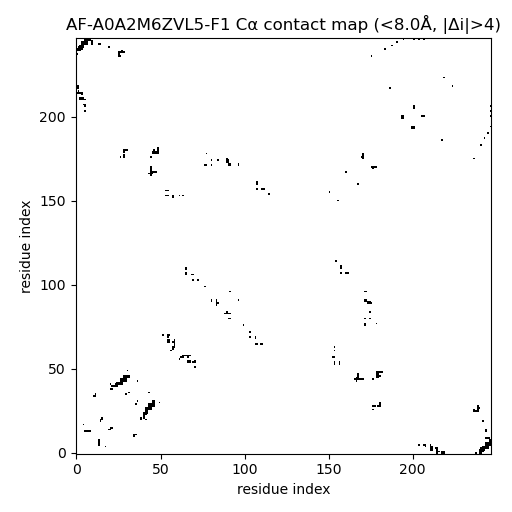46 11.624 15.079 1.00 96.56 98 GLU A CA 1
ATOM 789 C C . GLU A 1 98 ? -6.063 11.808 15.725 1.00 96.56 98 GLU A C 1
ATOM 791 O O . GLU A 1 98 ? -5.171 12.446 15.163 1.00 96.56 98 GLU A O 1
ATOM 796 N N . SER A 1 99 ? -5.830 11.174 16.880 1.00 97.50 99 SER A N 1
ATOM 797 C CA . SER A 1 99 ? -4.523 11.201 17.544 1.00 97.50 99 SER A CA 1
ATOM 798 C C . SER A 1 99 ? -3.399 10.650 16.655 1.00 97.50 99 SER A C 1
ATOM 800 O O . SER A 1 99 ? -2.304 11.222 16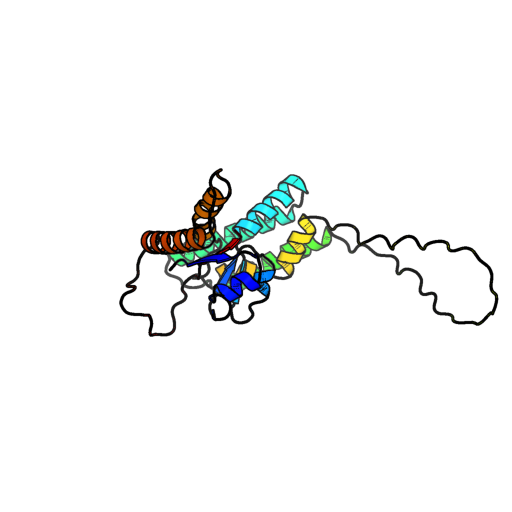.608 1.00 97.50 99 SER A O 1
ATOM 802 N N . TYR A 1 100 ? -3.656 9.562 15.924 1.00 97.88 100 TYR A N 1
ATOM 803 C CA . TYR A 1 100 ? -2.684 8.979 15.003 1.00 97.88 100 TYR A CA 1
ATOM 804 C C . TYR A 1 100 ? -2.452 9.841 13.761 1.00 97.88 100 TYR A C 1
ATOM 806 O O . TYR A 1 100 ? -1.290 10.018 13.387 1.00 97.88 100 TYR A O 1
ATOM 814 N N . HIS A 1 101 ? -3.498 10.442 13.185 1.00 97.75 101 HIS A N 1
ATOM 815 C CA . HIS A 1 101 ? -3.346 11.426 12.107 1.00 97.75 101 HIS A CA 1
ATOM 816 C C . HIS A 1 101 ? -2.486 12.607 12.545 1.00 97.75 101 HIS A C 1
ATOM 818 O O . HIS A 1 101 ? -1.515 12.949 11.869 1.00 97.75 101 HIS A O 1
ATOM 824 N N . GLN A 1 102 ? -2.751 13.177 13.721 1.00 98.12 102 GLN A N 1
ATOM 825 C CA . GLN A 1 102 ? -1.967 14.300 14.225 1.00 98.12 102 GLN A CA 1
ATOM 826 C C . GLN A 1 102 ? -0.488 13.929 14.405 1.00 98.12 102 GLN A C 1
ATOM 828 O O . GLN A 1 102 ? 0.401 14.690 14.018 1.00 98.12 102 GLN A O 1
ATOM 833 N N . ARG A 1 103 ? -0.196 12.743 14.956 1.00 98.44 103 ARG A N 1
ATOM 834 C CA . ARG A 1 103 ? 1.185 12.246 15.091 1.00 98.44 103 ARG A CA 1
ATOM 835 C C . ARG A 1 103 ? 1.849 12.041 13.732 1.00 98.44 103 ARG A C 1
ATOM 837 O O . ARG A 1 103 ? 2.999 12.443 13.563 1.00 98.44 103 ARG A O 1
ATOM 844 N N . TYR A 1 104 ? 1.131 11.467 12.770 1.00 98.44 104 TYR A N 1
ATOM 845 C CA . TYR A 1 104 ? 1.609 11.268 11.404 1.00 98.44 104 TYR A CA 1
ATOM 846 C C . TYR A 1 104 ? 1.967 12.608 10.744 1.00 98.44 104 TYR A C 1
ATOM 848 O O . TYR A 1 104 ? 3.097 12.787 10.282 1.00 98.44 104 TYR A O 1
ATOM 856 N N . GLN A 1 105 ? 1.064 13.591 10.805 1.00 98.25 105 GLN A N 1
ATOM 857 C CA . GLN A 1 105 ? 1.282 14.944 10.280 1.00 98.25 105 GLN A CA 1
ATOM 858 C C . GLN A 1 105 ? 2.446 15.671 10.945 1.00 98.25 105 GLN A C 1
ATOM 860 O O . GLN A 1 105 ? 3.225 16.349 10.268 1.00 98.25 105 GLN A O 1
ATOM 865 N N . ASN A 1 106 ? 2.606 15.514 12.259 1.00 98.38 106 ASN A N 1
ATOM 866 C CA . ASN A 1 106 ? 3.719 16.115 12.986 1.00 98.38 106 ASN A CA 1
ATOM 867 C C . ASN A 1 106 ? 5.062 15.571 12.473 1.00 98.38 106 ASN A C 1
ATOM 869 O O . ASN A 1 106 ? 5.957 16.360 12.169 1.00 98.38 106 ASN A O 1
ATOM 873 N N . ILE A 1 107 ? 5.184 14.250 12.283 1.00 98.25 107 ILE A N 1
ATOM 874 C CA . ILE A 1 107 ? 6.401 13.639 11.722 1.00 98.25 107 ILE A CA 1
ATOM 875 C C . ILE A 1 107 ? 6.667 14.167 10.308 1.00 98.25 107 ILE A C 1
ATOM 877 O O . ILE A 1 107 ? 7.801 14.530 9.993 1.00 98.25 107 ILE A O 1
ATOM 881 N N . LEU A 1 108 ? 5.641 14.248 9.452 1.00 97.62 108 LEU A N 1
ATOM 882 C CA . LEU A 1 108 ? 5.789 14.782 8.093 1.00 97.62 108 LEU A CA 1
ATOM 883 C C . LEU A 1 108 ? 6.243 16.247 8.092 1.00 97.62 108 LEU A C 1
ATOM 885 O O . LEU A 1 108 ? 7.121 16.628 7.313 1.00 97.62 108 LEU A O 1
ATOM 889 N N . THR A 1 109 ? 5.681 17.059 8.985 1.00 96.75 109 THR A N 1
ATOM 890 C CA . THR A 1 109 ? 6.014 18.479 9.130 1.00 96.75 109 THR A CA 1
ATOM 891 C C . THR A 1 109 ? 7.463 18.667 9.571 1.00 96.75 109 THR A C 1
ATOM 893 O O . THR A 1 109 ? 8.192 19.455 8.964 1.00 96.75 109 THR A O 1
ATOM 896 N N . GLU A 1 110 ? 7.925 17.912 10.570 1.00 95.44 110 GLU A N 1
ATOM 897 C CA . GLU A 1 110 ? 9.329 17.946 10.997 1.00 95.44 110 GLU A CA 1
ATOM 898 C C . GLU A 1 110 ? 10.267 17.420 9.904 1.00 95.44 110 GLU A C 1
ATOM 900 O O . GLU A 1 110 ? 11.302 18.030 9.618 1.00 95.44 110 GLU A O 1
ATOM 905 N N . ALA A 1 111 ? 9.880 16.347 9.209 1.00 95.81 111 ALA A N 1
ATOM 906 C CA . ALA A 1 111 ? 10.643 15.807 8.091 1.00 95.81 111 ALA A CA 1
ATOM 907 C C . ALA A 1 111 ? 10.832 16.844 6.975 1.00 95.81 111 ALA A C 1
ATOM 909 O O . ALA A 1 111 ? 11.931 16.972 6.431 1.00 95.81 111 ALA A O 1
ATOM 910 N N . LEU A 1 112 ? 9.800 17.630 6.648 1.00 94.62 112 LEU A N 1
ATOM 911 C CA . LEU A 1 112 ? 9.871 18.668 5.615 1.00 94.62 112 LEU A CA 1
ATOM 912 C C . LEU A 1 112 ? 10.911 19.751 5.917 1.00 94.62 112 LEU A C 1
ATOM 914 O O . LEU A 1 112 ? 11.556 20.232 4.983 1.00 94.62 112 LEU A O 1
ATOM 918 N N . LYS A 1 113 ? 11.153 20.078 7.193 1.00 93.38 113 LYS A N 1
ATOM 919 C CA . LYS A 1 113 ? 12.190 21.049 7.591 1.00 93.38 113 LYS A CA 1
ATOM 920 C C . LYS A 1 113 ? 13.596 20.606 7.180 1.00 93.38 113 LYS A C 1
ATOM 922 O O . LYS A 1 113 ? 14.456 21.447 6.930 1.00 93.38 113 LYS A O 1
ATOM 927 N N . THR A 1 114 ? 13.829 19.297 7.049 1.00 91.12 114 THR A N 1
ATOM 928 C CA . THR A 1 114 ? 15.124 18.748 6.606 1.00 91.12 114 THR A CA 1
ATOM 929 C C . THR A 1 114 ? 15.379 18.920 5.103 1.00 91.12 114 THR A C 1
ATOM 931 O O . THR A 1 114 ? 16.518 18.790 4.648 1.00 91.12 114 THR A O 1
ATOM 934 N N . TYR A 1 115 ? 14.345 19.257 4.323 1.00 89.50 115 TYR A N 1
ATOM 935 C CA . TYR A 1 115 ? 14.421 19.458 2.876 1.00 89.50 115 TYR A CA 1
ATOM 936 C C . TYR A 1 115 ? 13.992 20.883 2.509 1.00 89.50 115 TYR A C 1
ATOM 938 O O . TYR A 1 115 ? 12.933 21.065 1.897 1.00 89.50 115 TYR A O 1
ATOM 946 N N . PRO A 1 116 ? 14.799 21.904 2.855 1.00 78.88 116 PRO A N 1
ATOM 947 C CA . PRO A 1 116 ? 14.466 23.281 2.530 1.00 78.88 116 PRO A CA 1
ATOM 948 C C . PRO A 1 116 ? 14.277 23.435 1.013 1.00 78.88 116 PRO A C 1
ATOM 950 O O . PRO A 1 116 ? 14.998 22.798 0.230 1.00 78.88 116 PRO A O 1
ATOM 953 N N . PRO A 1 117 ? 13.307 24.259 0.575 1.00 72.31 117 PRO A N 1
ATOM 954 C CA . PRO A 1 117 ? 13.041 24.459 -0.837 1.00 72.31 117 PRO A CA 1
ATOM 955 C C . PRO A 1 117 ? 14.317 24.935 -1.523 1.00 72.31 117 PRO A C 1
ATOM 957 O O . PRO A 1 117 ? 14.940 25.919 -1.128 1.00 72.31 117 PRO A O 1
ATOM 960 N N . VAL A 1 118 ? 14.723 24.220 -2.570 1.00 66.12 118 VAL A N 1
ATOM 961 C CA . VAL A 1 118 ? 15.855 24.648 -3.385 1.00 66.12 118 VAL A CA 1
ATOM 962 C C . VAL A 1 118 ? 15.402 25.894 -4.137 1.00 66.12 118 VAL A C 1
ATOM 964 O O . VAL A 1 118 ? 14.666 25.777 -5.119 1.00 66.12 118 VAL A O 1
ATOM 967 N N . CYS A 1 119 ? 15.824 27.079 -3.685 1.00 51.16 119 CYS A N 1
ATOM 968 C CA . CYS A 1 119 ? 15.662 28.317 -4.440 1.00 51.16 119 CYS A CA 1
ATOM 969 C C . CYS A 1 119 ? 16.299 28.118 -5.815 1.00 51.16 119 CYS A C 1
ATOM 971 O O . CYS A 1 119 ? 17.521 28.128 -5.975 1.00 51.16 119 CYS A O 1
ATOM 973 N N . ARG A 1 120 ? 15.468 27.890 -6.830 1.00 53.28 120 ARG A N 1
ATOM 974 C CA . ARG A 1 120 ? 15.910 28.027 -8.208 1.00 53.28 120 ARG A CA 1
ATOM 975 C C . ARG A 1 120 ? 15.971 29.532 -8.462 1.00 53.28 120 ARG A C 1
ATOM 977 O O . ARG A 1 120 ? 14.950 30.184 -8.250 1.00 53.28 120 ARG A O 1
ATOM 984 N N . PRO A 1 121 ? 17.102 30.097 -8.915 1.00 47.16 121 PRO A N 1
ATOM 985 C CA . PRO A 1 121 ? 17.068 31.443 -9.456 1.00 47.16 121 PRO A CA 1
ATOM 986 C C . PRO A 1 121 ? 16.025 31.430 -10.573 1.00 47.16 121 PRO A C 1
ATOM 988 O O . PRO A 1 121 ? 16.108 30.589 -11.474 1.00 47.16 121 PRO A O 1
ATOM 991 N N . LEU A 1 122 ? 15.020 32.301 -10.484 1.00 49.22 122 LEU A N 1
ATOM 992 C CA . LEU A 1 122 ? 14.200 32.655 -11.634 1.00 49.22 122 LEU A CA 1
ATOM 993 C C . LEU A 1 122 ? 15.196 33.029 -12.733 1.00 49.22 122 LEU A C 1
ATOM 995 O O . LEU A 1 122 ? 15.915 34.016 -12.608 1.00 49.22 122 LEU A O 1
ATOM 999 N N . SER A 1 123 ? 15.346 32.182 -13.750 1.00 50.78 123 SER A N 1
ATOM 1000 C CA . SER A 1 123 ? 16.174 32.526 -14.896 1.00 50.78 123 SER A CA 1
ATOM 1001 C C . SER A 1 123 ? 15.548 33.766 -15.527 1.00 50.78 123 SER A C 1
ATOM 1003 O O . SER A 1 123 ? 14.455 33.657 -16.075 1.00 50.78 123 SER A O 1
ATOM 1005 N N . ALA A 1 124 ? 16.217 34.905 -15.344 1.00 43.19 124 ALA A N 1
ATOM 1006 C CA . ALA A 1 124 ? 16.065 36.196 -16.006 1.00 43.19 124 ALA A CA 1
ATOM 1007 C C . ALA A 1 124 ? 14.807 36.360 -16.879 1.00 43.19 124 ALA A C 1
ATOM 1009 O O . ALA A 1 124 ? 14.721 35.846 -17.996 1.00 43.19 124 ALA A O 1
ATOM 1010 N N . CYS A 1 125 ? 13.860 37.156 -16.389 1.00 33.88 125 CYS A N 1
ATOM 1011 C CA . CYS A 1 125 ? 12.893 37.843 -17.228 1.00 33.88 125 CYS A CA 1
ATOM 1012 C C . CYS A 1 125 ? 13.627 38.855 -18.126 1.00 33.88 125 CYS A C 1
ATOM 1014 O O . CYS A 1 125 ? 13.812 40.003 -17.748 1.00 33.88 125 CYS A O 1
ATOM 1016 N N . ASN A 1 126 ? 14.020 38.455 -19.335 1.00 44.94 126 ASN A N 1
ATOM 1017 C CA . ASN A 1 126 ? 14.256 39.424 -20.405 1.00 44.94 126 ASN A CA 1
ATOM 1018 C C . ASN A 1 126 ? 12.965 39.569 -21.209 1.00 44.94 126 ASN A C 1
ATOM 1020 O O . ASN A 1 126 ? 12.750 38.882 -22.204 1.00 44.94 126 ASN A O 1
ATOM 1024 N N . ALA A 1 127 ? 12.098 40.462 -20.735 1.00 41.31 127 ALA A N 1
ATOM 1025 C CA . ALA A 1 127 ? 10.985 41.008 -21.494 1.00 41.31 127 ALA A CA 1
ATOM 1026 C C . ALA A 1 127 ? 11.239 42.505 -21.718 1.00 41.31 127 ALA A C 1
ATOM 1028 O O . ALA A 1 127 ? 10.685 43.354 -21.030 1.00 41.31 127 ALA A O 1
ATOM 1029 N N . GLN A 1 128 ? 12.071 42.822 -22.708 1.00 36.47 128 GLN A N 1
ATOM 1030 C CA . GLN A 1 128 ? 11.936 44.066 -23.458 1.00 36.47 128 GLN A CA 1
ATOM 1031 C C . GLN A 1 128 ? 12.199 43.777 -24.933 1.00 36.47 128 GLN A C 1
ATOM 1033 O O . GLN A 1 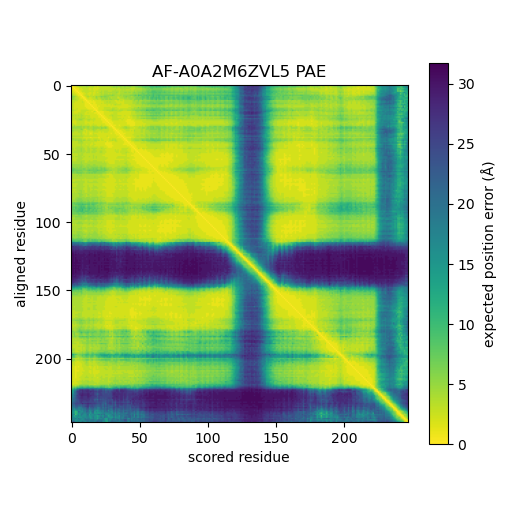128 ? 13.320 43.508 -25.358 1.00 36.47 128 GLN A O 1
ATOM 1038 N N . ALA A 1 129 ? 11.109 43.808 -25.693 1.00 36.50 129 ALA A N 1
ATOM 1039 C CA . ALA A 1 129 ? 11.119 43.937 -27.134 1.00 36.50 129 ALA A CA 1
ATOM 1040 C C . ALA A 1 129 ? 11.605 45.346 -27.515 1.00 36.50 129 ALA A C 1
ATOM 1042 O O . ALA A 1 129 ? 11.158 46.336 -26.938 1.00 36.50 129 ALA A O 1
ATOM 1043 N N . GLY A 1 130 ? 12.495 45.423 -28.501 1.00 33.41 130 GLY A N 1
ATOM 1044 C CA . GLY A 1 130 ? 12.974 46.667 -29.098 1.00 33.41 130 GLY A CA 1
ATOM 1045 C C . GLY A 1 130 ? 13.814 46.368 -30.339 1.00 33.41 130 GLY A C 1
ATOM 1046 O O . GLY A 1 130 ? 14.937 45.897 -30.223 1.00 33.41 130 GLY A O 1
ATOM 1047 N N . ASN A 1 131 ? 13.207 46.584 -31.505 1.00 42.12 131 ASN A N 1
ATOM 1048 C CA . ASN A 1 131 ? 13.649 46.269 -32.870 1.00 42.12 131 ASN A CA 1
ATOM 1049 C C . ASN A 1 131 ? 15.102 46.624 -33.240 1.00 42.12 131 ASN A C 1
ATOM 1051 O O . ASN A 1 131 ? 15.592 47.700 -32.913 1.00 42.12 131 ASN A O 1
ATOM 1055 N N . GLY A 1 132 ? 15.707 45.793 -34.098 1.00 32.69 132 GLY A N 1
ATOM 1056 C CA . GLY A 1 132 ? 16.900 46.144 -34.873 1.00 32.69 132 GLY A CA 1
ATOM 1057 C C . GLY A 1 132 ? 17.274 45.064 -35.890 1.00 32.69 132 GLY A C 1
ATOM 1058 O O . GLY A 1 132 ? 17.678 43.968 -35.524 1.00 32.69 132 GLY A O 1
ATOM 1059 N N . THR A 1 133 ? 17.104 45.368 -37.174 1.00 38.59 133 THR A N 1
ATOM 1060 C CA . THR A 1 133 ? 17.416 44.524 -38.337 1.00 38.59 133 THR A CA 1
ATOM 1061 C C . THR A 1 133 ? 18.925 44.323 -38.525 1.00 38.59 133 THR A C 1
ATOM 1063 O O . THR A 1 133 ? 19.661 45.306 -38.547 1.00 38.59 133 THR A O 1
ATOM 1066 N N . GLY A 1 134 ? 19.386 43.092 -38.768 1.00 33.62 134 GLY A N 1
ATOM 1067 C CA . GLY A 1 134 ? 20.766 42.831 -39.199 1.00 33.62 134 GLY A CA 1
ATOM 1068 C C . GLY A 1 134 ? 21.102 41.341 -39.284 1.00 33.62 134 GLY A C 1
ATOM 1069 O O . GLY A 1 134 ? 20.903 40.598 -38.333 1.00 33.62 134 GLY A O 1
ATOM 1070 N N . ARG A 1 135 ? 21.579 40.905 -40.449 1.00 40.91 135 ARG A N 1
ATOM 1071 C CA . ARG A 1 135 ? 21.884 39.520 -40.839 1.00 40.91 135 ARG A CA 1
ATOM 1072 C C . ARG A 1 135 ? 23.395 39.282 -40.717 1.00 40.91 135 ARG A C 1
ATOM 1074 O O . ARG A 1 135 ? 24.131 40.027 -41.350 1.00 40.91 135 ARG A O 1
ATOM 1081 N N . SER A 1 136 ? 23.844 38.243 -40.004 1.00 34.16 136 SER A N 1
ATOM 1082 C CA . SER A 1 136 ? 25.127 37.551 -40.263 1.00 34.16 136 SER A CA 1
ATOM 1083 C C . SER A 1 136 ? 25.270 36.262 -39.443 1.00 34.16 136 SER A C 1
ATOM 1085 O O . SER A 1 136 ? 24.707 36.125 -38.361 1.00 34.16 136 SER A O 1
ATOM 1087 N N . GLU A 1 137 ? 26.010 35.326 -40.026 1.00 39.38 137 GLU A N 1
ATOM 1088 C CA . GLU A 1 137 ? 26.115 33.895 -39.741 1.00 39.38 137 GLU A CA 1
ATOM 1089 C C . GLU A 1 137 ? 26.834 33.534 -38.431 1.00 39.38 137 GLU A C 1
ATOM 1091 O O . GLU A 1 137 ? 27.737 34.232 -37.977 1.00 39.38 137 GLU A O 1
ATOM 1096 N N . GLY A 1 138 ? 26.455 32.378 -37.870 1.00 37.81 138 GLY A N 1
ATOM 1097 C CA . GLY A 1 138 ? 27.116 31.735 -36.734 1.00 37.81 138 GLY A CA 1
ATOM 1098 C C . GLY A 1 138 ? 26.126 31.009 -35.822 1.00 37.81 138 GLY A C 1
ATOM 1099 O O . GLY A 1 138 ? 25.800 31.512 -34.752 1.00 37.81 138 GLY A O 1
ATOM 1100 N N . GLU A 1 139 ? 25.627 29.834 -36.226 1.00 41.50 139 GLU A N 1
ATOM 1101 C CA . GLU A 1 139 ? 24.788 28.983 -35.366 1.00 41.50 139 GLU A CA 1
ATOM 1102 C C . GLU A 1 139 ? 25.583 28.483 -34.145 1.00 41.50 139 GLU A C 1
ATOM 1104 O O . GLU A 1 139 ? 26.180 27.404 -34.142 1.00 41.50 139 GLU A O 1
ATOM 1109 N N . ILE A 1 140 ? 25.563 29.254 -33.058 1.00 49.59 140 ILE A N 1
ATOM 1110 C CA . ILE A 1 140 ? 25.858 28.734 -31.725 1.00 49.59 140 ILE A CA 1
ATOM 1111 C C . ILE A 1 140 ? 24.646 27.886 -31.335 1.00 49.59 140 ILE A C 1
ATOM 1113 O O . ILE A 1 140 ? 23.605 28.412 -30.954 1.00 49.59 140 ILE A O 1
ATOM 1117 N N . ARG A 1 141 ? 24.764 26.559 -31.459 1.00 48.94 141 ARG A N 1
ATOM 1118 C CA . ARG A 1 141 ? 23.759 25.621 -30.941 1.00 48.94 141 ARG A CA 1
ATOM 1119 C C . ARG A 1 141 ? 23.574 25.887 -29.447 1.00 48.94 141 ARG A C 1
ATOM 1121 O O . ARG A 1 141 ? 24.474 25.591 -28.656 1.00 48.94 141 ARG A O 1
ATOM 1128 N N . ASP A 1 142 ? 22.421 26.436 -29.069 1.00 58.62 142 ASP A N 1
ATOM 1129 C CA . ASP A 1 142 ? 22.029 26.596 -27.672 1.00 58.62 142 ASP A CA 1
ATOM 1130 C C . ASP A 1 142 ? 22.193 25.251 -26.956 1.00 58.62 142 ASP A C 1
ATOM 1132 O O . ASP A 1 142 ? 21.608 24.233 -27.342 1.00 58.62 142 ASP A O 1
ATOM 1136 N N . LYS A 1 143 ? 23.040 25.220 -25.920 1.00 55.41 143 LYS A N 1
ATOM 1137 C CA . LYS A 1 143 ? 23.242 24.005 -25.124 1.00 55.41 143 LYS A CA 1
ATOM 1138 C C . LYS A 1 143 ? 21.881 23.584 -24.556 1.00 55.41 143 LYS A C 1
ATOM 1140 O O . LYS A 1 143 ? 21.192 24.430 -23.980 1.00 55.41 143 LYS A O 1
ATOM 1145 N N . PRO A 1 144 ? 21.484 22.302 -24.659 1.00 56.31 144 PRO A N 1
ATOM 1146 C CA . PRO A 1 144 ? 20.189 21.861 -24.160 1.00 56.31 144 PRO A CA 1
ATOM 1147 C C . PRO A 1 144 ? 20.059 22.215 -22.677 1.00 56.31 144 PRO A C 1
ATOM 1149 O O . PRO A 1 144 ? 20.962 21.944 -21.877 1.00 56.31 144 PRO A O 1
ATOM 1152 N N . LYS A 1 145 ? 18.937 22.851 -22.313 1.00 62.72 145 LYS A N 1
ATOM 1153 C CA . LYS A 1 145 ? 18.641 23.248 -20.931 1.00 62.72 145 LYS A CA 1
ATOM 1154 C C . LYS A 1 145 ? 18.800 22.027 -20.023 1.00 62.72 145 LYS A C 1
ATOM 1156 O O . LYS A 1 145 ? 18.093 21.031 -20.170 1.00 62.72 145 LYS A O 1
ATOM 1161 N N . ARG A 1 146 ? 19.756 22.096 -19.093 1.00 61.59 146 ARG A N 1
ATOM 1162 C CA . ARG A 1 146 ? 20.074 21.007 -18.162 1.00 61.59 146 ARG A CA 1
ATOM 1163 C C . ARG A 1 146 ? 18.810 20.646 -17.370 1.00 61.59 146 ARG A C 1
ATOM 1165 O O . ARG A 1 146 ? 18.194 21.521 -16.761 1.00 61.59 146 ARG A O 1
ATOM 1172 N N . GLY A 1 147 ? 18.417 19.372 -17.406 1.00 71.50 147 GLY A N 1
ATOM 1173 C CA . GLY A 1 147 ? 17.218 18.876 -16.724 1.00 71.50 147 GLY A CA 1
ATOM 1174 C C . GLY A 1 147 ? 17.243 19.117 -15.210 1.00 71.50 147 GLY A C 1
ATOM 1175 O O . GLY A 1 147 ? 18.286 19.421 -14.624 1.00 71.50 147 GLY A O 1
ATOM 1176 N N . LYS A 1 148 ? 16.079 18.978 -14.558 1.00 76.31 148 LYS A N 1
ATOM 1177 C CA . LYS A 1 148 ? 15.971 19.101 -13.094 1.00 76.31 148 LYS A CA 1
ATOM 1178 C C . LYS A 1 148 ? 16.973 18.147 -12.422 1.00 76.31 148 LYS A C 1
ATOM 1180 O O . LYS A 1 148 ? 17.090 16.991 -12.826 1.00 76.31 148 LYS A O 1
ATOM 1185 N N . LYS A 1 149 ? 17.684 18.621 -11.390 1.00 78.75 149 LYS A N 1
ATOM 1186 C CA . LYS A 1 149 ? 18.536 17.748 -10.568 1.00 78.75 149 LYS A CA 1
ATOM 1187 C C . LYS A 1 149 ? 17.672 16.631 -9.977 1.00 78.75 149 LYS A C 1
ATOM 1189 O O . LYS A 1 149 ? 16.558 16.890 -9.526 1.00 78.75 149 LYS A O 1
ATOM 1194 N N . LYS A 1 150 ? 18.189 15.401 -9.997 1.00 85.31 150 LYS A N 1
ATOM 1195 C CA . LYS A 1 150 ? 17.513 14.230 -9.431 1.00 85.31 150 LYS A CA 1
ATOM 1196 C C . LYS A 1 150 ? 17.252 14.458 -7.939 1.00 85.31 150 LYS A C 1
ATOM 1198 O O . LYS A 1 150 ? 18.179 14.787 -7.204 1.00 85.31 150 LYS A O 1
ATOM 1203 N N . GLN A 1 151 ? 16.003 14.282 -7.515 1.00 88.38 151 GLN A N 1
ATOM 1204 C CA . GLN A 1 151 ? 15.608 14.390 -6.112 1.00 88.38 151 GLN A CA 1
ATOM 1205 C C . GLN A 1 151 ? 16.152 13.209 -5.292 1.00 88.38 151 GLN A C 1
ATOM 1207 O O . GLN A 1 151 ? 16.359 12.111 -5.827 1.00 88.38 151 GLN A O 1
ATOM 1212 N N . ARG A 1 152 ? 16.403 13.438 -3.996 1.00 90.25 152 ARG A N 1
ATOM 1213 C CA . ARG A 1 152 ? 16.814 12.381 -3.066 1.00 90.25 152 ARG A CA 1
ATOM 1214 C C . ARG A 1 152 ? 15.694 11.346 -2.895 1.00 90.25 152 ARG A C 1
ATOM 1216 O O . ARG A 1 152 ? 14.511 11.659 -3.021 1.00 90.25 152 ARG A O 1
ATOM 1223 N N . LYS A 1 153 ? 16.074 10.095 -2.634 1.00 91.56 153 LYS A N 1
ATOM 1224 C CA . LYS A 1 153 ? 15.133 8.968 -2.541 1.00 91.56 153 LYS A CA 1
ATOM 1225 C C . LYS A 1 153 ? 14.218 9.074 -1.316 1.00 91.56 153 LYS A C 1
ATOM 1227 O O . LYS A 1 153 ? 13.018 8.876 -1.453 1.00 91.56 153 LYS A O 1
ATOM 1232 N N . ASP A 1 154 ? 14.774 9.411 -0.158 1.00 93.69 154 ASP A N 1
ATOM 1233 C CA . ASP A 1 154 ? 14.040 9.714 1.075 1.00 93.69 154 ASP A CA 1
ATOM 1234 C C . ASP A 1 154 ? 13.033 10.860 0.892 1.00 93.69 154 ASP A C 1
ATOM 1236 O O . ASP A 1 154 ? 11.884 10.733 1.302 1.00 93.69 154 ASP A O 1
ATOM 1240 N N . LYS A 1 155 ? 13.400 11.929 0.175 1.00 94.50 155 LYS A N 1
ATOM 1241 C CA . LYS A 1 155 ? 12.462 13.015 -0.147 1.00 94.50 155 LYS A CA 1
ATOM 1242 C C . LYS A 1 155 ? 11.318 12.556 -1.063 1.00 94.50 155 LYS A C 1
ATOM 1244 O O . LYS A 1 155 ? 10.173 12.904 -0.809 1.00 94.50 155 LYS A O 1
ATOM 1249 N N . ASN A 1 156 ? 11.584 11.713 -2.067 1.00 94.12 156 ASN A N 1
ATOM 1250 C CA . ASN A 1 156 ? 10.510 11.106 -2.875 1.00 94.12 156 ASN A CA 1
ATOM 1251 C C . ASN A 1 156 ? 9.562 10.235 -2.031 1.00 94.12 156 ASN A C 1
ATOM 1253 O O . ASN A 1 156 ? 8.371 10.152 -2.323 1.00 94.12 156 ASN A O 1
ATOM 1257 N N . LEU A 1 157 ? 10.084 9.538 -1.017 1.00 95.38 157 LEU A N 1
ATOM 1258 C CA . LEU A 1 157 ? 9.260 8.783 -0.075 1.00 95.38 157 LEU A CA 1
ATOM 1259 C C . LEU A 1 157 ? 8.396 9.723 0.767 1.00 95.38 157 LEU A C 1
ATOM 1261 O O . LEU A 1 157 ? 7.193 9.501 0.836 1.00 95.38 157 LEU A O 1
ATOM 1265 N N . LEU A 1 158 ? 8.986 10.783 1.319 1.00 96.56 158 LEU A N 1
ATOM 1266 C CA . LEU A 1 158 ? 8.263 11.792 2.087 1.00 96.56 158 LEU A CA 1
ATOM 1267 C C . LEU A 1 158 ? 7.124 12.423 1.271 1.00 96.56 158 LEU A C 1
ATOM 1269 O O . LEU A 1 158 ? 5.995 12.476 1.739 1.00 96.56 158 LEU A O 1
ATOM 1273 N N . ASP A 1 159 ? 7.394 12.830 0.028 1.00 95.50 159 ASP A N 1
ATOM 1274 C CA . ASP A 1 159 ? 6.378 13.424 -0.854 1.00 95.50 159 ASP A CA 1
ATOM 1275 C C . ASP A 1 159 ? 5.209 12.469 -1.121 1.00 95.50 159 ASP A C 1
ATOM 1277 O O . ASP A 1 159 ? 4.060 12.897 -1.192 1.00 95.50 159 ASP A O 1
ATOM 1281 N N . ARG A 1 160 ? 5.486 11.166 -1.247 1.00 95.06 160 ARG A N 1
ATOM 1282 C CA . ARG A 1 160 ? 4.440 10.150 -1.417 1.00 95.06 160 ARG A CA 1
ATOM 1283 C C . ARG A 1 160 ? 3.618 9.950 -0.147 1.00 95.06 160 ARG A C 1
ATOM 1285 O O . ARG A 1 160 ? 2.406 9.842 -0.258 1.00 95.06 160 ARG A O 1
ATOM 1292 N N . LEU A 1 161 ? 4.259 9.919 1.020 1.00 96.62 161 LEU A N 1
ATOM 1293 C CA . LEU A 1 161 ? 3.578 9.782 2.312 1.00 96.62 161 LEU A CA 1
ATOM 1294 C C . LEU A 1 161 ? 2.686 10.989 2.632 1.00 96.62 161 LEU A C 1
ATOM 1296 O O . LEU A 1 161 ? 1.641 10.810 3.247 1.00 96.62 161 LEU A O 1
ATOM 1300 N N . ILE A 1 162 ? 3.077 12.189 2.184 1.00 96.69 162 ILE A N 1
ATOM 1301 C CA . ILE A 1 162 ? 2.244 13.400 2.251 1.00 96.69 162 ILE A CA 1
ATOM 1302 C C . ILE A 1 162 ? 1.076 13.301 1.268 1.00 96.69 162 ILE A C 1
ATOM 1304 O O . ILE A 1 162 ? -0.064 13.555 1.630 1.00 96.69 162 ILE A O 1
ATOM 1308 N N . LYS A 1 163 ? 1.355 12.960 0.003 1.00 95.81 163 LYS A N 1
ATOM 1309 C CA . LYS A 1 163 ? 0.337 12.973 -1.056 1.00 95.81 163 LYS A CA 1
ATOM 1310 C C . LYS A 1 163 ? -0.770 11.939 -0.828 1.00 95.81 163 LYS A C 1
ATOM 1312 O O . LYS A 1 163 ? -1.909 12.210 -1.186 1.00 95.81 163 LYS A O 1
ATOM 1317 N N . TYR A 1 164 ? -0.419 10.775 -0.291 1.00 95.19 164 TYR A N 1
ATOM 1318 C CA . TYR A 1 164 ? -1.306 9.616 -0.200 1.00 95.19 164 TYR A CA 1
ATOM 1319 C C . TYR A 1 164 ? -1.473 9.130 1.240 1.00 95.19 164 TYR A C 1
ATOM 1321 O O . TYR A 1 164 ? -1.368 7.938 1.545 1.00 95.19 164 TYR A O 1
ATOM 1329 N N . GLU A 1 165 ? -1.649 10.076 2.156 1.00 95.81 165 GLU A N 1
ATOM 1330 C CA . GLU A 1 165 ? -1.869 9.791 3.571 1.00 95.81 165 GLU A CA 1
ATOM 1331 C C . GLU A 1 165 ? -3.088 8.891 3.784 1.00 95.81 165 GLU A C 1
ATOM 1333 O O . GLU A 1 165 ? -2.986 7.886 4.486 1.00 95.81 165 GLU A O 1
ATOM 1338 N N . ILE A 1 166 ? -4.210 9.217 3.135 1.00 95.31 166 ILE A N 1
ATOM 1339 C CA . ILE A 1 166 ? -5.471 8.480 3.266 1.00 95.31 166 ILE A CA 1
ATOM 1340 C C . ILE A 1 166 ? -5.255 7.015 2.875 1.00 95.31 166 ILE A C 1
ATOM 1342 O O . ILE A 1 166 ? -5.588 6.105 3.627 1.00 95.31 166 ILE A O 1
ATOM 1346 N N . GLU A 1 167 ? -4.640 6.758 1.720 1.00 94.94 167 GLU A N 1
ATOM 1347 C CA . GLU A 1 167 ? -4.365 5.405 1.235 1.00 94.94 167 GLU A CA 1
ATOM 1348 C C . GLU A 1 167 ? -3.353 4.661 2.117 1.00 94.94 167 GLU A C 1
ATOM 1350 O O . GLU A 1 167 ? -3.424 3.435 2.233 1.00 94.94 167 GLU A O 1
ATOM 1355 N N . THR A 1 168 ? -2.416 5.384 2.738 1.00 95.88 168 THR A N 1
ATOM 1356 C CA . THR A 1 168 ? -1.402 4.823 3.645 1.00 95.88 168 THR A CA 1
ATOM 1357 C C . THR A 1 168 ? -2.017 4.404 4.982 1.00 95.88 168 THR A C 1
ATOM 1359 O O . THR A 1 168 ? -1.663 3.344 5.506 1.00 95.88 168 THR A O 1
ATOM 1362 N N . LEU A 1 169 ? -2.946 5.202 5.521 1.00 96.44 169 LEU A N 1
ATOM 1363 C CA . LEU A 1 169 ? -3.550 5.017 6.846 1.00 96.44 169 LEU A CA 1
ATOM 1364 C C . LEU A 1 169 ? -4.905 4.295 6.830 1.00 96.44 169 LEU A C 1
ATOM 1366 O O . LEU A 1 169 ? -5.372 3.889 7.890 1.00 96.44 169 LEU A O 1
ATOM 1370 N N . ARG A 1 170 ? -5.501 4.028 5.659 1.00 94.75 170 ARG A N 1
ATOM 1371 C CA . ARG A 1 170 ? -6.832 3.396 5.521 1.00 94.75 170 ARG A CA 1
ATOM 1372 C C . ARG A 1 170 ? -7.035 2.122 6.356 1.00 94.75 170 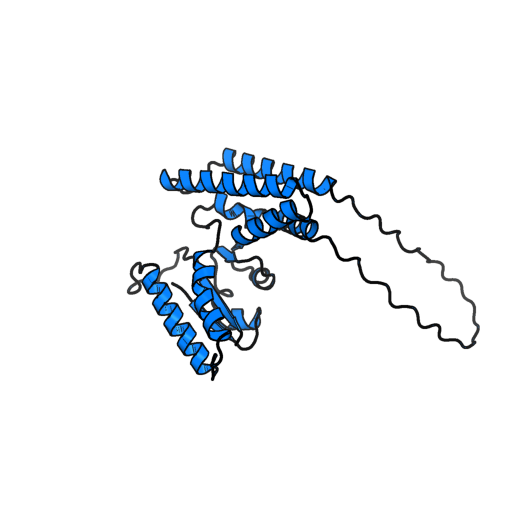ARG A C 1
ATOM 1374 O O . ARG A 1 170 ? -8.143 1.865 6.813 1.00 94.75 170 ARG A O 1
ATOM 1381 N N . PHE A 1 171 ? -5.983 1.328 6.572 1.00 93.75 171 PHE A N 1
ATOM 1382 C CA . PHE A 1 171 ? -6.039 0.097 7.380 1.00 93.75 171 PHE A CA 1
ATOM 1383 C C . PHE A 1 171 ? -6.387 0.334 8.863 1.00 93.75 171 PHE A C 1
ATOM 1385 O O . PHE A 1 171 ? -6.772 -0.605 9.561 1.00 93.75 171 PHE A O 1
ATOM 1392 N N . MET A 1 172 ? -6.206 1.563 9.351 1.00 93.94 172 MET A N 1
ATOM 1393 C CA . MET A 1 172 ? -6.556 1.982 10.706 1.00 93.94 172 MET A CA 1
ATOM 1394 C C . MET A 1 172 ? -8.053 2.274 10.850 1.00 93.94 172 MET A C 1
ATOM 1396 O O . MET A 1 172 ? -8.631 2.009 11.901 1.00 93.94 172 MET A O 1
ATOM 1400 N N . GLU A 1 173 ? -8.678 2.800 9.797 1.00 90.56 173 GLU A N 1
ATOM 1401 C CA . GLU A 1 173 ? -10.097 3.165 9.785 1.00 90.56 173 GLU A CA 1
ATOM 1402 C C . GLU A 1 173 ? -10.990 1.976 9.410 1.00 90.56 173 GLU A C 1
ATOM 1404 O O . GLU A 1 173 ? -12.008 1.737 10.057 1.00 90.56 173 GLU A O 1
ATOM 1409 N N . ASP A 1 174 ? -10.592 1.198 8.396 1.00 90.50 174 ASP A N 1
ATOM 1410 C CA . ASP A 1 174 ? -11.309 0.002 7.950 1.00 90.50 174 ASP A CA 1
ATOM 1411 C C . ASP A 1 174 ? -10.481 -1.257 8.218 1.00 90.50 174 ASP A C 1
ATOM 1413 O O . ASP A 1 174 ? -9.522 -1.578 7.512 1.00 90.50 174 ASP A O 1
ATOM 1417 N N . PHE A 1 175 ? -10.900 -2.033 9.216 1.00 91.56 175 PHE A N 1
ATOM 1418 C CA . PHE A 1 175 ? -10.211 -3.250 9.637 1.00 91.56 175 PHE A CA 1
ATOM 1419 C C . PHE A 1 175 ? -10.240 -4.374 8.591 1.00 91.56 175 PHE A C 1
ATOM 1421 O O . PHE A 1 175 ? -9.450 -5.321 8.696 1.00 91.56 175 PHE A O 1
ATOM 1428 N N . LYS A 1 176 ? -11.096 -4.282 7.566 1.00 88.81 176 LYS A N 1
ATOM 1429 C CA . LYS A 1 176 ? -11.088 -5.209 6.423 1.00 88.81 176 LYS A CA 1
ATOM 1430 C C . LYS A 1 176 ? -9.904 -4.955 5.495 1.00 88.81 176 LYS A C 1
ATOM 1432 O O . LYS A 1 176 ? -9.498 -5.862 4.765 1.00 88.81 176 LYS A O 1
ATOM 1437 N N . VAL A 1 177 ? -9.332 -3.753 5.538 1.00 90.00 177 VAL A N 1
ATOM 1438 C CA . VAL A 1 177 ? -8.134 -3.387 4.788 1.00 90.00 177 VAL A CA 1
ATOM 1439 C C . VAL A 1 177 ? -6.900 -3.841 5.580 1.00 90.00 177 VAL A C 1
ATOM 1441 O O . VAL A 1 177 ? -6.672 -3.391 6.703 1.00 90.00 177 VAL A O 1
ATOM 1444 N N . PRO A 1 178 ? -6.087 -4.770 5.050 1.00 89.38 178 PRO A N 1
ATOM 1445 C CA . PRO A 1 178 ? -4.860 -5.190 5.709 1.00 89.38 178 PRO A CA 1
ATOM 1446 C C . PRO A 1 178 ? -3.768 -4.122 5.573 1.00 89.38 178 PRO A C 1
ATOM 1448 O O . PRO A 1 178 ? -3.705 -3.403 4.577 1.00 89.38 178 PRO A O 1
ATOM 1451 N N . LEU A 1 179 ? -2.848 -4.081 6.541 1.00 90.38 179 LEU A N 1
ATOM 1452 C CA . LEU A 1 179 ? -1.665 -3.217 6.473 1.00 90.38 179 LEU A CA 1
ATOM 1453 C C . LEU A 1 179 ? -0.746 -3.596 5.299 1.00 90.38 179 LEU A C 1
ATOM 1455 O O . LEU A 1 179 ? -0.147 -2.733 4.656 1.00 90.38 179 LEU A O 1
ATOM 1459 N N . ASP A 1 180 ? -0.607 -4.893 5.028 1.00 86.19 180 ASP A N 1
ATOM 1460 C CA . ASP A 1 180 ? 0.243 -5.415 3.967 1.00 86.19 180 ASP A CA 1
ATOM 1461 C C . ASP A 1 180 ? -0.530 -6.271 2.962 1.00 86.19 180 ASP A C 1
ATOM 1463 O O . ASP A 1 180 ? -1.621 -6.776 3.216 1.00 86.19 180 ASP A O 1
ATOM 1467 N N . ASN A 1 181 ? 0.082 -6.447 1.794 1.00 83.44 181 ASN A N 1
ATOM 1468 C CA . ASN A 1 181 ? -0.406 -7.318 0.735 1.00 83.44 181 ASN A CA 1
ATOM 1469 C C . ASN A 1 181 ? 0.429 -8.612 0.645 1.00 83.44 181 ASN A C 1
ATOM 1471 O O . ASN A 1 181 ? 0.712 -9.116 -0.445 1.00 83.44 181 ASN A O 1
ATOM 1475 N N . SER A 1 182 ? 0.889 -9.139 1.787 1.00 77.69 182 SER A N 1
ATOM 1476 C CA . SER A 1 182 ? 1.843 -10.262 1.844 1.00 77.69 182 SER A CA 1
ATOM 1477 C C . SER A 1 182 ? 1.319 -11.537 1.183 1.00 77.69 182 SER A C 1
ATOM 1479 O O . SER A 1 182 ? 2.077 -12.276 0.547 1.00 77.69 182 SER A O 1
ATOM 1481 N N . LEU A 1 183 ? 0.013 -11.795 1.289 1.00 71.88 183 LEU A N 1
ATOM 1482 C CA . LEU A 1 183 ? -0.630 -12.919 0.615 1.00 71.88 183 LEU A CA 1
ATOM 1483 C C . LEU A 1 183 ? -0.485 -12.798 -0.898 1.00 71.88 183 LEU A C 1
ATOM 1485 O O . LEU A 1 183 ? -0.131 -13.781 -1.550 1.00 71.88 183 LEU A O 1
ATOM 1489 N N . ALA A 1 184 ? -0.673 -11.595 -1.442 1.00 71.38 184 ALA A N 1
ATOM 1490 C CA . ALA A 1 184 ? -0.533 -11.395 -2.866 1.00 71.38 184 ALA A CA 1
ATOM 1491 C C . ALA A 1 184 ? 0.929 -11.480 -3.335 1.00 71.38 184 ALA A C 1
ATOM 1493 O O . ALA A 1 184 ? 1.231 -12.120 -4.345 1.00 71.38 184 ALA A O 1
ATOM 1494 N N . GLU A 1 185 ? 1.861 -10.908 -2.566 1.00 73.94 185 GLU A N 1
ATOM 1495 C CA . GLU A 1 185 ? 3.302 -11.019 -2.832 1.00 73.94 185 GLU A CA 1
ATOM 1496 C C . GLU A 1 185 ? 3.778 -12.487 -2.842 1.00 73.94 185 GLU A C 1
ATOM 1498 O O . GLU A 1 185 ? 4.601 -12.891 -3.671 1.00 73.94 185 GLU A O 1
ATOM 1503 N N . ARG A 1 186 ? 3.248 -13.326 -1.945 1.00 78.31 186 ARG A N 1
ATOM 1504 C CA . ARG A 1 186 ? 3.575 -14.760 -1.900 1.00 78.31 186 ARG A CA 1
ATOM 1505 C C . ARG A 1 186 ? 3.031 -15.501 -3.118 1.00 78.31 186 ARG A C 1
ATOM 1507 O O . ARG A 1 186 ? 3.719 -16.346 -3.693 1.00 78.31 186 ARG A O 1
ATOM 1514 N N . ASP A 1 187 ? 1.812 -15.167 -3.510 1.00 77.12 187 ASP A N 1
ATOM 1515 C CA . ASP A 1 187 ? 1.075 -15.787 -4.604 1.00 77.12 187 ASP A CA 1
ATOM 1516 C C . ASP A 1 187 ? 1.735 -15.528 -5.972 1.00 77.12 187 ASP A C 1
ATOM 1518 O O . ASP A 1 187 ? 1.973 -16.471 -6.745 1.00 77.12 187 ASP A O 1
ATOM 1522 N N . ILE A 1 188 ? 2.177 -14.289 -6.228 1.00 79.25 188 ILE A N 1
ATOM 1523 C CA . ILE A 1 188 ? 2.880 -13.927 -7.471 1.00 79.25 188 ILE A CA 1
ATOM 1524 C C . ILE A 1 188 ? 4.277 -14.560 -7.586 1.00 79.25 188 ILE A C 1
ATOM 1526 O O . ILE A 1 188 ? 4.796 -14.728 -8.694 1.00 79.25 188 ILE A O 1
ATOM 1530 N N . ARG A 1 189 ? 4.907 -14.965 -6.472 1.00 80.75 189 ARG A N 1
ATOM 1531 C CA . ARG A 1 189 ? 6.278 -15.508 -6.476 1.00 80.75 189 ARG A CA 1
ATOM 1532 C C . ARG A 1 189 ? 6.421 -16.710 -7.405 1.00 80.75 189 ARG A C 1
ATOM 1534 O O . ARG A 1 189 ? 7.392 -16.782 -8.153 1.00 80.75 189 ARG A O 1
ATOM 1541 N N . MET A 1 190 ? 5.447 -17.621 -7.410 1.00 81.88 190 MET A N 1
ATOM 1542 C CA . MET A 1 190 ? 5.493 -18.817 -8.264 1.00 81.88 190 MET A CA 1
ATOM 1543 C C . MET A 1 190 ? 5.437 -18.476 -9.753 1.00 81.88 190 MET A C 1
ATOM 1545 O O . MET A 1 190 ? 6.101 -19.125 -10.561 1.00 81.88 190 MET A O 1
ATOM 1549 N N . VAL A 1 191 ? 4.701 -17.424 -10.111 1.00 82.31 191 VAL A N 1
ATOM 1550 C CA . VAL A 1 191 ? 4.682 -16.894 -11.475 1.00 82.31 191 VAL A CA 1
ATOM 1551 C C . VAL A 1 191 ? 6.063 -16.350 -11.841 1.00 82.31 191 VAL A C 1
ATOM 1553 O O . VAL A 1 191 ? 6.627 -16.718 -12.870 1.00 82.31 191 VAL A O 1
ATOM 1556 N N . LYS A 1 192 ? 6.648 -15.513 -10.975 1.00 82.00 192 LYS A N 1
ATOM 1557 C CA . LYS A 1 192 ? 7.974 -14.924 -11.209 1.00 82.00 192 LYS A CA 1
ATOM 1558 C C . LYS A 1 192 ? 9.076 -15.974 -11.295 1.00 82.00 192 LYS A C 1
ATOM 1560 O O . LYS A 1 192 ? 9.994 -15.811 -12.090 1.00 82.00 192 LYS A O 1
ATOM 1565 N N . VAL A 1 193 ? 8.983 -17.059 -10.530 1.00 86.00 193 VAL A N 1
ATOM 1566 C CA . VAL A 1 193 ? 9.898 -18.202 -10.656 1.00 86.00 193 VAL A CA 1
ATOM 1567 C C . VAL A 1 193 ? 9.744 -18.863 -12.027 1.00 86.00 193 VAL A C 1
ATOM 1569 O O . VAL A 1 193 ? 10.746 -19.037 -12.715 1.00 86.00 193 VAL A O 1
ATOM 1572 N N . LYS A 1 194 ? 8.514 -19.152 -12.479 1.00 83.62 194 LYS A N 1
ATOM 1573 C CA . LYS A 1 194 ? 8.269 -19.755 -13.802 1.00 83.62 194 LYS A CA 1
ATOM 1574 C C . LYS A 1 194 ? 8.791 -18.889 -14.955 1.00 83.62 194 LYS A C 1
ATOM 1576 O O . LYS A 1 194 ? 9.275 -19.439 -15.935 1.00 83.62 194 LYS A O 1
ATOM 1581 N N . GLN A 1 195 ? 8.756 -17.562 -14.823 1.00 82.00 195 GLN A N 1
ATOM 1582 C CA . GLN A 1 195 ? 9.345 -16.642 -15.806 1.00 82.00 195 GLN A CA 1
ATOM 1583 C C . GLN A 1 195 ? 10.880 -16.688 -15.842 1.00 82.00 195 GLN A C 1
ATOM 1585 O O . GLN A 1 195 ? 11.467 -16.524 -16.905 1.00 82.00 195 GLN A O 1
ATOM 1590 N N . LYS A 1 196 ? 11.532 -16.898 -14.692 1.00 80.19 196 LYS A N 1
ATOM 1591 C CA . LYS A 1 196 ? 12.997 -16.818 -14.557 1.00 80.19 196 LYS A CA 1
ATOM 1592 C C . LYS A 1 196 ? 13.736 -18.100 -14.943 1.00 80.19 196 LYS A C 1
ATOM 1594 O O . LYS A 1 196 ? 14.930 -18.037 -15.217 1.00 80.19 196 LYS A O 1
ATOM 1599 N N . ILE A 1 197 ? 13.073 -19.254 -14.920 1.00 86.00 197 ILE A N 1
ATOM 1600 C CA . ILE A 1 197 ? 13.713 -20.532 -15.254 1.00 86.00 197 ILE A CA 1
ATOM 1601 C C . ILE A 1 197 ? 13.876 -20.706 -16.770 1.00 86.00 197 ILE A C 1
ATOM 1603 O O . ILE A 1 197 ? 12.975 -20.373 -17.545 1.00 86.00 197 ILE A O 1
ATOM 1607 N N . SER A 1 198 ? 15.001 -21.298 -17.194 1.00 76.12 198 SER A N 1
ATOM 1608 C CA . SER A 1 198 ? 15.170 -21.760 -18.578 1.00 76.12 198 SER A CA 1
ATOM 1609 C C . SER A 1 198 ? 14.043 -22.735 -18.910 1.00 76.12 198 SER A C 1
ATOM 1611 O O . SER A 1 198 ? 13.754 -23.639 -18.128 1.00 76.12 198 SER A O 1
ATOM 1613 N N . GLY A 1 199 ? 13.332 -22.506 -20.013 1.00 75.38 199 GLY A N 1
ATOM 1614 C CA . GLY A 1 199 ? 12.067 -23.211 -20.254 1.00 75.38 199 GLY A CA 1
ATOM 1615 C C . GLY A 1 199 ? 10.848 -22.296 -20.257 1.00 75.38 199 GLY A C 1
ATOM 1616 O O . GLY A 1 199 ? 9.971 -22.562 -21.062 1.00 75.38 199 GLY A O 1
ATOM 1617 N N . CYS A 1 200 ? 10.826 -21.258 -19.410 1.00 82.88 200 CYS A N 1
ATOM 1618 C CA . CYS A 1 200 ? 9.746 -20.281 -19.173 1.00 82.88 200 CYS A CA 1
ATOM 1619 C C . CYS A 1 200 ? 8.343 -20.635 -19.730 1.00 82.88 200 CYS A C 1
ATOM 1621 O O . CYS A 1 200 ? 7.880 -21.769 -19.564 1.00 82.88 200 CYS A O 1
ATOM 1623 N N . PHE A 1 201 ? 7.606 -19.668 -20.284 1.00 81.69 201 PHE A N 1
ATOM 1624 C CA . PHE A 1 201 ? 6.370 -19.919 -21.028 1.00 81.69 201 PHE A CA 1
ATOM 1625 C C . PHE A 1 201 ? 6.713 -20.015 -22.514 1.00 81.69 201 PHE A C 1
ATOM 1627 O O . PHE A 1 201 ? 7.372 -19.134 -23.052 1.00 81.69 201 PHE A O 1
ATOM 1634 N N . ARG A 1 202 ? 6.302 -21.109 -23.164 1.00 84.75 202 ARG A N 1
ATOM 1635 C CA . ARG A 1 202 ? 6.618 -21.382 -24.578 1.00 84.75 202 ARG A CA 1
ATOM 1636 C C . ARG A 1 202 ? 5.540 -20.890 -25.544 1.00 84.75 202 ARG A C 1
ATOM 1638 O O . ARG A 1 202 ? 5.798 -20.806 -26.736 1.00 84.75 202 ARG A O 1
ATOM 1645 N N . SER A 1 203 ? 4.360 -20.565 -25.024 1.00 86.69 203 SER A N 1
ATOM 1646 C CA . SER A 1 203 ? 3.242 -19.979 -25.757 1.00 86.69 203 SER A CA 1
ATOM 1647 C C . SER A 1 203 ? 2.398 -19.112 -24.823 1.00 86.69 203 SER A C 1
ATOM 1649 O O . SER A 1 203 ? 2.399 -19.312 -23.601 1.00 86.69 203 SER A O 1
ATOM 1651 N N . GLU A 1 204 ? 1.656 -18.168 -25.401 1.00 83.25 204 GLU A N 1
ATOM 1652 C CA . GLU A 1 204 ? 0.699 -17.331 -24.671 1.00 83.25 204 GLU A CA 1
ATOM 1653 C C . GLU A 1 204 ? -0.412 -18.179 -24.032 1.00 83.25 204 GLU A C 1
ATOM 1655 O O . GLU A 1 204 ? -0.751 -17.992 -22.864 1.00 83.25 204 GLU A O 1
ATOM 1660 N N . GLU A 1 205 ? -0.919 -19.186 -24.751 1.00 86.00 205 GLU A N 1
ATOM 1661 C CA . GLU A 1 205 ? -1.899 -20.138 -24.217 1.00 86.00 205 GLU A CA 1
ATOM 1662 C C . GLU A 1 205 ? -1.369 -20.881 -22.987 1.00 86.00 205 GLU A C 1
ATOM 1664 O O . GLU A 1 205 ? -2.064 -20.995 -21.978 1.00 86.00 205 GLU A O 1
ATOM 1669 N N . GLY A 1 206 ? -0.105 -21.319 -23.016 1.00 85.31 206 GLY A N 1
ATOM 1670 C CA . GLY A 1 206 ? 0.537 -21.962 -21.871 1.00 85.31 206 GLY A CA 1
ATOM 1671 C C . GLY A 1 206 ? 0.605 -21.051 -20.641 1.00 85.31 206 GLY A C 1
ATOM 1672 O O . GLY A 1 206 ? 0.422 -21.517 -19.513 1.00 85.31 206 GLY A O 1
ATOM 1673 N N . ALA A 1 207 ? 0.820 -19.747 -20.843 1.00 85.69 207 ALA A N 1
ATOM 1674 C CA . ALA A 1 207 ? 0.779 -18.758 -19.768 1.00 85.69 207 ALA A CA 1
ATOM 1675 C C . ALA A 1 207 ? -0.645 -18.562 -19.220 1.00 85.69 207 ALA A C 1
ATOM 1677 O O . ALA A 1 207 ? -0.825 -18.545 -17.998 1.00 85.69 207 ALA A O 1
ATOM 1678 N N . LYS A 1 208 ? -1.660 -18.510 -20.094 1.00 86.44 208 LYS A N 1
ATOM 1679 C CA . LYS A 1 208 ? -3.079 -18.420 -19.705 1.00 86.44 208 LYS A CA 1
ATOM 1680 C C . LYS A 1 208 ? -3.522 -19.640 -18.893 1.00 86.44 208 LYS A C 1
ATOM 1682 O O . LYS A 1 208 ? -4.103 -19.479 -17.817 1.00 86.44 208 LYS A O 1
ATOM 1687 N N . TYR A 1 209 ? -3.187 -20.855 -19.337 1.00 89.19 209 TYR A N 1
ATOM 1688 C CA . TYR A 1 209 ? -3.488 -22.087 -18.597 1.00 89.19 209 TYR A CA 1
ATOM 1689 C C . TYR A 1 209 ? -2.823 -22.100 -17.225 1.00 89.19 209 TYR A C 1
ATOM 1691 O O . TYR A 1 209 ? -3.473 -22.396 -16.220 1.00 89.19 209 TYR A O 1
ATOM 1699 N N . PHE A 1 210 ? -1.547 -21.716 -17.158 1.00 87.56 210 PHE A N 1
ATOM 1700 C CA . PHE A 1 210 ? -0.834 -21.614 -15.892 1.00 87.56 210 PHE A CA 1
ATOM 1701 C C . PHE A 1 210 ? -1.507 -20.625 -14.935 1.00 87.56 210 PHE A C 1
ATOM 1703 O O . PHE A 1 210 ? -1.717 -20.957 -13.767 1.00 87.56 210 PHE A O 1
ATOM 1710 N N . CYS A 1 211 ? -1.883 -19.439 -15.421 1.00 86.88 211 CYS A N 1
ATOM 1711 C CA . CYS A 1 211 ? -2.572 -18.428 -14.621 1.00 86.88 211 CYS A CA 1
ATOM 1712 C C . CYS A 1 211 ? -3.911 -18.952 -14.083 1.00 86.88 211 CYS A C 1
ATOM 1714 O O . CYS A 1 211 ? -4.163 -18.860 -12.881 1.00 86.88 211 CYS A O 1
ATOM 1716 N N . ARG A 1 212 ? -4.723 -19.594 -14.934 1.00 87.44 212 ARG A N 1
ATOM 1717 C CA . ARG A 1 212 ? -6.018 -20.173 -14.543 1.00 87.44 212 ARG A CA 1
ATOM 1718 C C . ARG A 1 212 ? -5.868 -21.255 -13.471 1.00 87.44 212 ARG A C 1
ATOM 1720 O O . ARG A 1 212 ? -6.545 -21.200 -12.446 1.00 87.44 212 ARG A O 1
ATOM 1727 N N . ILE A 1 213 ? -4.946 -22.201 -13.667 1.00 89.12 213 ILE A N 1
ATOM 1728 C CA . ILE A 1 213 ? -4.678 -23.286 -12.708 1.00 89.12 213 ILE A CA 1
ATOM 1729 C C . ILE A 1 213 ? -4.185 -22.715 -11.373 1.00 89.12 213 ILE A C 1
ATOM 1731 O O . ILE A 1 213 ? -4.640 -23.119 -10.304 1.00 89.12 213 ILE A O 1
ATOM 1735 N N . ARG A 1 214 ? -3.265 -21.745 -11.409 1.00 86.25 214 ARG A N 1
ATOM 1736 C CA . ARG A 1 214 ? -2.724 -21.118 -10.195 1.00 86.25 214 ARG A CA 1
ATOM 1737 C C . ARG A 1 214 ? -3.762 -20.289 -9.447 1.00 86.25 214 ARG A C 1
ATOM 1739 O O . ARG A 1 214 ? -3.759 -20.337 -8.218 1.00 86.25 214 ARG A O 1
ATOM 1746 N N . GLY A 1 215 ? -4.644 -19.585 -10.155 1.00 85.88 215 GLY A N 1
ATOM 1747 C CA . GLY A 1 215 ? -5.774 -18.862 -9.563 1.00 85.88 215 GLY A CA 1
ATOM 1748 C C . GLY A 1 215 ? -6.703 -19.793 -8.800 1.00 85.88 215 GLY A C 1
ATOM 1749 O O . GLY A 1 215 ? -7.006 -19.549 -7.631 1.00 85.88 215 GLY A O 1
ATOM 1750 N N . PHE A 1 216 ? -7.051 -20.924 -9.416 1.00 86.50 216 PHE A N 1
ATOM 1751 C CA . PHE A 1 216 ? -7.850 -21.966 -8.779 1.00 86.50 216 PHE A CA 1
ATOM 1752 C C . PHE A 1 216 ? -7.169 -22.542 -7.526 1.00 86.50 216 PHE A C 1
ATOM 1754 O O . PHE A 1 216 ? -7.756 -22.537 -6.446 1.00 86.50 216 PHE A O 1
ATOM 1761 N N . ILE A 1 217 ? -5.900 -22.957 -7.631 1.00 86.62 217 ILE A N 1
ATOM 1762 C CA . ILE A 1 217 ? -5.146 -23.519 -6.495 1.00 86.62 217 ILE A CA 1
ATOM 1763 C C . ILE A 1 217 ? -5.009 -22.507 -5.350 1.00 86.62 217 ILE A C 1
ATOM 1765 O O . ILE A 1 217 ? -5.173 -22.880 -4.190 1.00 86.62 217 ILE A O 1
ATOM 1769 N N . SER A 1 218 ? -4.681 -21.244 -5.649 1.00 82.94 218 SER A N 1
ATOM 1770 C CA . SER A 1 218 ? -4.564 -20.197 -4.624 1.00 82.94 218 SER A CA 1
ATOM 1771 C C . SER A 1 218 ? -5.907 -19.976 -3.928 1.00 82.94 218 SER A C 1
ATOM 1773 O O . SER A 1 218 ? -5.950 -20.006 -2.702 1.00 82.94 218 SER A O 1
ATOM 1775 N N . THR A 1 219 ? -7.000 -19.887 -4.695 1.00 82.69 219 THR A N 1
ATOM 1776 C CA . THR A 1 219 ? -8.356 -19.730 -4.148 1.00 82.69 219 THR A CA 1
ATOM 1777 C C . THR A 1 219 ? -8.708 -20.843 -3.162 1.00 82.69 219 THR A C 1
ATOM 1779 O O . THR A 1 219 ? -9.177 -20.553 -2.065 1.00 82.69 219 THR A O 1
ATOM 1782 N N . ILE A 1 220 ? -8.436 -22.105 -3.512 1.00 84.56 220 ILE A N 1
ATOM 1783 C CA . ILE A 1 220 ? -8.713 -23.244 -2.624 1.00 84.56 220 ILE A CA 1
ATOM 1784 C C . ILE A 1 220 ? -7.871 -23.168 -1.349 1.00 84.56 220 ILE A C 1
ATOM 1786 O O . ILE A 1 220 ? -8.386 -23.370 -0.253 1.00 84.56 220 ILE A O 1
ATOM 1790 N N . LYS A 1 221 ? -6.578 -22.850 -1.469 1.00 80.94 221 LYS A N 1
ATOM 1791 C CA . LYS A 1 221 ? -5.668 -22.774 -0.316 1.00 80.94 221 LYS A CA 1
ATOM 1792 C C . LYS A 1 221 ? -6.017 -21.658 0.664 1.00 80.94 221 LYS A C 1
ATOM 1794 O O . LYS A 1 221 ? -5.704 -21.784 1.841 1.00 80.94 221 LYS A O 1
ATOM 1799 N N . THR A 1 222 ? -6.621 -20.571 0.190 1.00 70.19 222 THR A N 1
ATOM 1800 C CA . THR A 1 222 ? -7.026 -19.437 1.033 1.00 70.19 222 THR A CA 1
ATOM 1801 C C . THR A 1 222 ? -8.362 -19.645 1.749 1.00 70.19 222 THR A C 1
ATOM 1803 O O . THR A 1 222 ? -8.745 -18.788 2.537 1.00 70.19 222 THR A O 1
ATOM 1806 N N . GLY A 1 223 ? -9.046 -20.766 1.502 1.00 59.41 223 GLY A N 1
ATOM 1807 C CA . GLY A 1 223 ? -10.372 -21.068 2.036 1.00 59.41 223 GLY A CA 1
ATOM 1808 C C . GLY A 1 223 ? -11.485 -20.722 1.044 1.00 59.41 223 GLY A C 1
ATOM 1809 O O . GLY A 1 223 ? -11.504 -19.643 0.454 1.00 59.41 223 GLY A O 1
ATOM 1810 N N . LEU A 1 224 ? -12.408 -21.666 0.858 1.00 47.03 224 LEU A N 1
ATOM 1811 C CA . LEU A 1 224 ? -13.681 -21.487 0.163 1.00 47.03 224 LEU A CA 1
ATOM 1812 C C . LEU A 1 224 ? -14.742 -21.084 1.199 1.00 47.03 224 LEU A C 1
ATOM 1814 O O . LEU A 1 224 ? -15.201 -21.961 1.927 1.00 47.03 224 LEU A O 1
ATOM 1818 N N . PRO A 1 225 ? -15.198 -19.825 1.273 1.00 45.25 225 PRO A N 1
ATOM 1819 C CA . PRO A 1 225 ? -16.588 -19.595 1.616 1.00 45.25 225 PRO A CA 1
ATOM 1820 C C . PRO A 1 225 ? -17.402 -19.930 0.355 1.00 45.25 225 PRO A C 1
ATOM 1822 O O . PRO A 1 225 ? -17.302 -19.229 -0.647 1.00 45.25 225 PRO A O 1
ATOM 1825 N N . GLU A 1 226 ? -18.082 -21.079 0.372 1.00 40.50 226 GLU A N 1
ATOM 1826 C CA . GLU A 1 226 ? -19.183 -21.491 -0.524 1.00 40.50 226 GLU A CA 1
ATOM 1827 C C . GLU A 1 226 ? -19.265 -20.790 -1.898 1.00 40.50 226 GLU A C 1
ATOM 1829 O O . GLU A 1 226 ? -20.132 -19.958 -2.165 1.00 40.50 226 GLU A O 1
ATOM 1834 N N . LEU A 1 227 ? -18.401 -21.185 -2.837 1.00 39.56 227 LEU A N 1
ATOM 1835 C CA . LEU A 1 227 ? -18.468 -20.750 -4.242 1.00 39.56 227 LEU A CA 1
ATOM 1836 C C . LEU A 1 227 ? -19.462 -21.571 -5.088 1.00 39.56 227 LEU A C 1
ATOM 1838 O O . LEU A 1 227 ? -19.235 -21.801 -6.273 1.00 39.56 227 LEU A O 1
ATOM 1842 N N . THR A 1 228 ? -20.580 -21.994 -4.499 1.00 33.28 228 THR A N 1
ATOM 1843 C CA . THR A 1 228 ? -21.690 -22.634 -5.228 1.00 33.28 228 THR A CA 1
ATOM 1844 C C . THR A 1 228 ? -22.986 -21.822 -5.250 1.00 33.28 228 THR A C 1
ATOM 1846 O O . THR A 1 228 ? -23.905 -22.238 -5.944 1.00 33.28 228 THR A O 1
ATOM 1849 N N . ALA A 1 229 ? -23.079 -20.650 -4.600 1.00 30.00 229 ALA A N 1
ATOM 1850 C CA . ALA A 1 229 ? -24.360 -19.922 -4.545 1.00 30.00 229 ALA A CA 1
ATOM 1851 C C . ALA A 1 229 ? -24.338 -18.396 -4.775 1.00 30.00 229 ALA A C 1
ATOM 1853 O O . ALA A 1 229 ? -25.407 -17.808 -4.884 1.00 30.00 229 ALA A O 1
ATOM 1854 N N . LYS A 1 230 ? -23.188 -17.716 -4.895 1.00 35.19 230 LYS A N 1
ATOM 1855 C CA . LYS A 1 230 ? -23.166 -16.233 -4.955 1.00 35.19 230 LYS A CA 1
ATOM 1856 C C . LYS A 1 230 ? -22.436 -15.648 -6.163 1.00 35.19 230 LYS A C 1
ATOM 1858 O O . LYS A 1 230 ? -21.575 -14.791 -6.030 1.00 35.19 230 LYS A O 1
ATOM 1863 N N . PHE A 1 231 ? -22.834 -16.078 -7.358 1.00 34.84 231 PHE A N 1
ATOM 1864 C CA . PHE A 1 231 ? -22.628 -15.284 -8.579 1.00 34.84 231 PHE A CA 1
ATOM 1865 C C . PHE A 1 231 ? -23.764 -14.259 -8.815 1.00 34.84 231 PHE A C 1
ATOM 1867 O O . PHE A 1 231 ? -23.752 -13.585 -9.838 1.00 34.84 231 PHE A O 1
ATOM 1874 N N . CYS A 1 232 ? -24.730 -14.119 -7.888 1.00 28.92 232 CYS A N 1
ATOM 1875 C CA . CYS A 1 232 ? -25.956 -13.335 -8.111 1.00 28.92 232 CYS A CA 1
ATOM 1876 C C . CYS A 1 232 ? -26.297 -12.269 -7.048 1.00 28.92 232 CYS A C 1
ATOM 1878 O O . CYS A 1 232 ? -27.288 -11.568 -7.226 1.00 28.92 232 CYS A O 1
ATOM 1880 N N . GLU A 1 233 ? -25.522 -12.076 -5.978 1.00 25.12 233 GLU A N 1
ATOM 1881 C CA . GLU A 1 233 ? -25.872 -11.048 -4.984 1.00 25.12 233 GLU A CA 1
ATOM 1882 C C . GLU A 1 233 ? -24.694 -10.142 -4.637 1.00 25.12 233 GLU A C 1
ATOM 1884 O O . GLU A 1 233 ? -23.605 -10.586 -4.271 1.00 25.12 233 GLU A O 1
ATOM 1889 N N . ARG A 1 234 ? -24.979 -8.850 -4.827 1.00 40.62 234 ARG A N 1
ATOM 1890 C CA . ARG A 1 234 ? -24.204 -7.671 -4.457 1.00 40.62 234 ARG A CA 1
ATOM 1891 C C . ARG A 1 234 ? -23.782 -7.738 -2.989 1.00 40.62 234 ARG A C 1
ATOM 1893 O O . ARG A 1 234 ? -24.444 -8.363 -2.172 1.00 40.62 234 ARG A O 1
ATOM 1900 N N . GLU A 1 235 ? -22.707 -7.017 -2.690 1.00 33.75 235 GLU A N 1
ATOM 1901 C CA . GLU A 1 235 ? -22.143 -6.804 -1.353 1.00 33.75 235 GLU A CA 1
ATOM 1902 C C . GLU A 1 235 ? -21.378 -7.975 -0.737 1.00 33.75 235 GLU A C 1
ATOM 1904 O O . GLU A 1 235 ? -21.836 -8.586 0.220 1.00 33.75 235 GLU A O 1
ATOM 1909 N N . GLN A 1 236 ? -20.134 -8.205 -1.166 1.00 26.27 236 GLN A N 1
ATOM 1910 C CA . GLN A 1 236 ? -19.099 -8.643 -0.224 1.00 26.27 236 GLN A CA 1
ATOM 1911 C C . GLN A 1 236 ? -17.735 -8.060 -0.612 1.00 26.27 236 GLN A C 1
ATOM 1913 O O . GLN A 1 236 ? -17.238 -8.280 -1.715 1.00 26.27 236 GLN A O 1
ATOM 1918 N N . LEU A 1 237 ? -17.128 -7.338 0.336 1.00 31.45 237 LEU A N 1
ATOM 1919 C CA . LEU A 1 237 ? -15.728 -6.913 0.340 1.00 31.45 237 LEU A CA 1
ATOM 1920 C C . LEU A 1 237 ? -14.813 -8.139 0.231 1.00 31.45 237 LEU A C 1
ATOM 1922 O O . LEU A 1 237 ? -14.378 -8.706 1.229 1.00 31.45 237 LEU A O 1
ATOM 1926 N N . HIS A 1 238 ? -14.525 -8.560 -0.995 1.00 30.58 238 HIS A N 1
ATOM 1927 C CA . HIS A 1 238 ? -13.509 -9.562 -1.275 1.00 30.58 238 HIS A CA 1
ATOM 1928 C C . HIS A 1 238 ? -12.286 -8.849 -1.813 1.00 30.58 238 HIS A C 1
ATOM 1930 O O . HIS A 1 238 ? -12.293 -8.352 -2.933 1.00 30.58 238 HIS A O 1
ATOM 1936 N N . MET A 1 239 ? -11.246 -8.827 -0.981 1.00 30.03 239 MET A N 1
ATOM 1937 C CA . MET A 1 239 ? -9.879 -8.429 -1.296 1.00 30.03 239 MET A CA 1
ATOM 1938 C C . MET A 1 239 ? -9.467 -9.008 -2.659 1.00 30.03 239 MET A C 1
ATOM 1940 O O . MET A 1 239 ? -9.080 -10.173 -2.786 1.00 30.03 239 MET A O 1
ATOM 1944 N N . LEU A 1 240 ? -9.632 -8.197 -3.697 1.00 32.28 240 LEU A N 1
ATOM 1945 C CA . LEU A 1 240 ? -9.485 -8.599 -5.080 1.00 32.28 240 LEU A CA 1
ATOM 1946 C C . LEU A 1 240 ? -8.000 -8.633 -5.420 1.00 32.28 240 LEU A C 1
ATOM 1948 O O . LEU A 1 240 ? -7.326 -7.607 -5.484 1.00 32.28 240 LEU A O 1
ATOM 1952 N N . ARG A 1 241 ? -7.468 -9.842 -5.587 1.00 49.31 241 ARG A N 1
ATOM 1953 C CA . ARG A 1 241 ? -6.055 -10.062 -5.904 1.00 49.31 241 ARG A CA 1
ATOM 1954 C C . ARG A 1 241 ? -5.910 -10.224 -7.404 1.00 49.31 241 ARG A C 1
ATOM 1956 O O . ARG A 1 241 ? -6.296 -11.262 -7.941 1.00 49.31 241 ARG A O 1
ATOM 1963 N N . ILE A 1 242 ? -5.360 -9.203 -8.053 1.00 45.81 242 ILE A N 1
ATOM 1964 C CA . ILE A 1 242 ? -5.104 -9.183 -9.493 1.00 45.81 242 ILE A CA 1
ATOM 1965 C C . ILE A 1 242 ? -3.602 -9.189 -9.705 1.00 45.81 242 ILE A C 1
ATOM 1967 O O . ILE A 1 242 ? -2.885 -8.325 -9.203 1.00 45.81 242 ILE A O 1
ATOM 1971 N N . PHE A 1 243 ? -3.127 -10.152 -10.486 1.00 44.59 243 PHE A N 1
ATOM 1972 C CA . PHE A 1 243 ? -1.737 -10.204 -10.911 1.00 44.59 243 PHE A CA 1
ATOM 1973 C C . PHE A 1 243 ? -1.648 -10.102 -12.416 1.00 44.59 243 PHE A C 1
ATOM 1975 O O . PHE A 1 243 ? -2.077 -11.014 -13.124 1.00 44.59 243 PHE A O 1
ATOM 1982 N N . LEU A 1 244 ? -1.004 -9.037 -12.888 1.00 36.62 244 LEU A N 1
ATOM 1983 C CA . LEU A 1 244 ? -0.611 -8.938 -14.281 1.00 36.62 244 LEU A CA 1
ATOM 1984 C C . LEU A 1 244 ? 0.742 -9.622 -14.494 1.00 36.62 244 LEU A C 1
ATOM 1986 O O . LEU A 1 244 ? 1.799 -9.154 -14.055 1.00 36.62 244 LEU A O 1
ATOM 1990 N N . VAL A 1 245 ? 0.700 -10.754 -15.181 1.00 33.72 245 VAL A N 1
ATOM 1991 C CA . VAL A 1 245 ? 1.868 -11.520 -15.596 1.00 33.72 245 VAL A CA 1
ATOM 1992 C C . VAL A 1 245 ? 2.261 -11.052 -16.992 1.00 33.72 245 VAL A C 1
ATOM 1994 O O . VAL A 1 245 ? 1.713 -11.523 -17.982 1.00 33.72 245 VAL A O 1
ATOM 1997 N N . ALA A 1 246 ? 3.203 -10.113 -17.073 1.00 31.69 246 ALA A N 1
ATOM 1998 C CA . ALA A 1 246 ? 3.803 -9.741 -18.353 1.00 31.69 246 ALA A CA 1
ATOM 1999 C C . ALA A 1 246 ? 4.659 -10.909 -18.862 1.00 31.69 246 ALA A C 1
ATOM 2001 O O . ALA A 1 246 ? 5.630 -11.253 -18.181 1.00 31.69 246 ALA A O 1
ATOM 2002 N N . THR A 1 247 ? 4.256 -11.555 -19.957 1.00 38.78 247 THR A N 1
ATOM 2003 C CA . THR A 1 247 ? 5.024 -12.629 -20.619 1.00 38.78 247 THR A CA 1
ATOM 2004 C C . THR A 1 247 ? 6.165 -12.068 -21.438 1.00 38.78 247 THR A C 1
ATOM 2006 O O . THR A 1 247 ? 5.895 -11.111 -22.194 1.00 38.78 247 THR A O 1
#